Protein AF-A0A7K9BK02-F1 (afdb_monomer_lite)

Sequence (204 aa):
TGMGQGVPVVGLVVEGGPNVILTVWEYVRASPAVPVVVCEGTGRAADILAFTHKHTGDTGELRPQVKEEVLVMIQNTFNLGQKQSSHLCHILMECMERRESITIFDAESEEQQDIDLAILTALLKGTNMSASDQLDLALAWNRLDIAKKHILVYGQHWKVGALEQAMLDALVMDRVDFVKLLIEHGVNMHRFLTISRLEELYNT

Radius of gyration: 21.17 Å; chains: 1; bounding box: 46×28×61 Å

Secondary structure (DSSP, 8-state):
----SPPP--EEEES--HHHHHHHHHHHHSSS---EEEEETS-HHHHHHHHHHHHHGGGT---HHHHHHHHHHHHHHHT--HHHHHHHHHHHHHHHTTGGGEEEEETT-TT---HHHHHHHHHHHHTT--HHHHHHHHHHHT-HHHIIIIIS-TT----TTHHHHHHHHHHHTT-HHHHHHHHHTT--HHHH--HHHHHHHH--

pLDDT: mean 91.66, std 9.52, range [39.19, 98.5]

InterPro domains:
  IPR041491 TRPM, SLOG domain [PF18139] (3-95)
  IPR050927 Transient receptor potential cation channel M [PTHR13800] (4-204)
  IPR057366 TRPM-like domain [PF25508] (155-203)

Structure (mmCIF, N/CA/C/O backbone):
data_AF-A0A7K9BK02-F1
#
_entry.id   AF-A0A7K9BK02-F1
#
loop_
_atom_site.group_PDB
_atom_site.id
_atom_site.type_symbol
_atom_site.label_atom_id
_atom_site.label_alt_id
_atom_site.label_comp_id
_atom_site.label_asym_id
_atom_site.label_entity_id
_atom_site.label_seq_id
_atom_site.pdbx_PDB_ins_code
_atom_site.Cartn_x
_atom_site.Cartn_y
_atom_site.Cartn_z
_atom_site.occupancy
_atom_site.B_iso_or_equiv
_atom_site.auth_seq_id
_atom_site.auth_comp_id
_atom_site.auth_asym_id
_atom_site.auth_atom_id
_atom_site.pdbx_PDB_model_num
ATOM 1 N N . THR A 1 1 ? 15.278 -11.893 -15.671 1.00 39.19 1 THR A N 1
ATOM 2 C CA . THR A 1 1 ? 14.111 -11.334 -14.961 1.00 39.19 1 THR A CA 1
ATOM 3 C C . THR A 1 1 ? 14.443 -11.177 -13.487 1.00 39.19 1 THR A C 1
ATOM 5 O O . THR A 1 1 ? 14.586 -12.158 -12.768 1.00 39.19 1 THR A O 1
ATOM 8 N N . GLY A 1 2 ? 14.669 -9.939 -13.048 1.00 42.44 2 GLY A N 1
ATOM 9 C CA . GLY A 1 2 ? 15.103 -9.591 -11.689 1.00 42.44 2 GLY A CA 1
ATOM 10 C C . GLY A 1 2 ? 13.979 -9.490 -10.656 1.00 42.44 2 GLY A C 1
ATOM 11 O O . GLY A 1 2 ? 14.124 -8.744 -9.698 1.00 42.44 2 GLY A O 1
ATOM 12 N N . MET A 1 3 ? 12.869 -10.219 -10.804 1.00 50.19 3 MET A N 1
ATOM 13 C CA . MET A 1 3 ? 11.800 -10.217 -9.796 1.00 50.19 3 MET A CA 1
ATOM 14 C C . MET A 1 3 ? 12.171 -11.156 -8.639 1.00 50.19 3 MET A C 1
ATOM 16 O O . MET A 1 3 ? 11.583 -12.215 -8.452 1.00 50.19 3 MET A O 1
ATOM 20 N N . GLY A 1 4 ? 13.209 -10.792 -7.883 1.00 48.44 4 GLY A N 1
ATOM 21 C CA . GLY A 1 4 ? 13.644 -11.498 -6.673 1.00 48.44 4 GLY A CA 1
ATOM 22 C C . GLY A 1 4 ? 12.751 -11.246 -5.452 1.00 48.44 4 GLY A C 1
ATOM 23 O O . GLY A 1 4 ? 13.099 -11.660 -4.349 1.00 48.44 4 GLY A O 1
ATOM 24 N N . GLN A 1 5 ? 11.624 -10.555 -5.626 1.00 58.47 5 GLN A N 1
ATOM 25 C CA . GLN A 1 5 ? 10.663 -10.288 -4.567 1.00 58.47 5 GLN A CA 1
ATOM 26 C C . GLN A 1 5 ? 9.489 -11.259 -4.706 1.00 58.47 5 GLN A C 1
ATOM 28 O O . GLN A 1 5 ? 8.917 -11.408 -5.784 1.00 58.47 5 GLN A O 1
ATOM 33 N N . GLY A 1 6 ? 9.166 -11.970 -3.622 1.00 70.50 6 GLY A N 1
ATOM 34 C CA . GLY A 1 6 ? 7.982 -12.827 -3.569 1.00 70.50 6 GLY A CA 1
ATOM 35 C C . GLY A 1 6 ? 6.701 -12.038 -3.858 1.00 70.50 6 GLY A C 1
ATOM 36 O O . GLY A 1 6 ? 6.701 -10.810 -3.869 1.00 70.50 6 GLY A O 1
ATOM 37 N N . VAL A 1 7 ? 5.595 -12.746 -4.091 1.00 82.50 7 VAL A N 1
ATOM 38 C CA . VAL A 1 7 ? 4.304 -12.108 -4.389 1.00 82.50 7 VAL A CA 1
ATOM 39 C C . VAL A 1 7 ? 3.915 -11.168 -3.234 1.00 82.50 7 VAL A C 1
ATOM 41 O O . VAL A 1 7 ? 3.795 -11.647 -2.103 1.00 82.50 7 VAL A O 1
ATOM 44 N N . PRO A 1 8 ? 3.731 -9.855 -3.480 1.00 85.62 8 PRO A N 1
ATOM 45 C CA . PRO A 1 8 ? 3.373 -8.912 -2.429 1.00 85.62 8 PRO A CA 1
ATOM 46 C C . PRO A 1 8 ? 1.961 -9.198 -1.904 1.00 85.62 8 PRO A C 1
ATOM 48 O O . PRO A 1 8 ? 1.053 -9.519 -2.672 1.00 85.62 8 PRO A O 1
ATOM 51 N N . VAL A 1 9 ? 1.776 -9.065 -0.589 1.00 91.06 9 VAL A N 1
ATOM 52 C CA . VAL A 1 9 ? 0.502 -9.310 0.103 1.00 91.06 9 VAL A CA 1
ATOM 53 C C . VAL A 1 9 ? 0.060 -8.037 0.813 1.00 91.06 9 VAL A C 1
ATOM 55 O O . VAL A 1 9 ? 0.878 -7.320 1.383 1.00 91.06 9 VAL A O 1
ATOM 58 N N . VAL A 1 10 ? -1.243 -7.774 0.789 1.00 94.94 10 VAL A N 1
ATOM 59 C CA . VAL A 1 10 ? -1.888 -6.621 1.421 1.00 94.94 10 VAL A CA 1
ATOM 60 C C . VAL A 1 10 ? -3.170 -7.080 2.108 1.00 94.94 10 VAL A C 1
ATOM 62 O O . VAL A 1 10 ? -3.941 -7.859 1.544 1.00 94.94 10 VAL A O 1
ATOM 65 N N . GLY A 1 11 ? -3.385 -6.631 3.343 1.00 97.06 11 GLY A N 1
ATOM 66 C CA . GLY A 1 11 ? -4.636 -6.838 4.066 1.00 97.06 11 GLY A CA 1
ATOM 67 C C . GLY A 1 11 ? -5.668 -5.787 3.668 1.00 97.06 11 GLY A C 1
ATOM 68 O O . GLY A 1 11 ? -5.336 -4.611 3.577 1.00 97.06 11 GLY A O 1
ATOM 69 N N . LEU A 1 12 ? -6.921 -6.191 3.465 1.00 97.44 12 LEU A N 1
ATOM 70 C CA . LEU A 1 12 ? -8.041 -5.273 3.255 1.00 97.44 12 LEU A CA 1
ATOM 71 C C . LEU A 1 12 ? -9.050 -5.456 4.388 1.00 97.44 12 LEU A C 1
ATOM 73 O O . LEU A 1 12 ? -9.532 -6.566 4.617 1.00 97.44 12 LEU A O 1
ATOM 77 N N . VAL A 1 13 ? -9.358 -4.374 5.094 1.00 98.19 13 VAL A N 1
ATOM 78 C CA . VAL A 1 13 ? -10.311 -4.362 6.204 1.00 98.19 13 VAL A CA 1
ATOM 79 C C . VAL A 1 13 ? -11.584 -3.652 5.768 1.00 98.19 13 VAL A C 1
ATOM 81 O O . VAL A 1 13 ? -11.567 -2.461 5.469 1.00 98.19 13 VAL A O 1
ATOM 84 N N . VAL A 1 14 ? -12.684 -4.403 5.777 1.00 96.50 14 VAL A N 1
ATOM 85 C CA . VAL A 1 14 ? -14.048 -3.927 5.532 1.00 96.50 14 VAL A CA 1
ATOM 86 C C . VAL A 1 14 ? -14.878 -4.315 6.754 1.00 96.50 14 VAL A C 1
ATOM 88 O O . VAL A 1 14 ? -15.007 -5.501 7.059 1.00 96.50 14 VAL A O 1
ATOM 91 N N . GLU A 1 15 ? -15.397 -3.324 7.473 1.00 95.94 15 GLU A N 1
ATOM 92 C CA . GLU A 1 15 ? -16.079 -3.473 8.763 1.00 95.94 15 GLU A CA 1
ATOM 93 C C . GLU A 1 15 ? -15.220 -4.256 9.790 1.00 95.94 15 GLU A C 1
ATOM 95 O O . GLU A 1 15 ? -14.037 -3.968 9.986 1.00 95.94 15 GLU A O 1
ATOM 100 N N . GLY A 1 16 ? -15.800 -5.248 10.476 1.00 97.00 16 GLY A N 1
ATOM 101 C CA . GLY A 1 16 ? -15.092 -6.180 11.347 1.00 97.00 16 GLY A CA 1
ATOM 102 C C . GLY A 1 16 ? -15.488 -6.136 12.823 1.00 97.00 16 GLY A C 1
ATOM 103 O O . GLY A 1 16 ? -15.995 -5.149 13.357 1.00 97.00 16 GLY A O 1
ATOM 104 N N . GLY A 1 17 ? -15.236 -7.257 13.501 1.00 98.06 17 GLY A N 1
ATOM 105 C CA . GLY A 1 17 ? -15.315 -7.377 14.958 1.00 98.06 17 GLY A CA 1
ATOM 106 C C . GLY A 1 17 ? -13.992 -7.024 15.657 1.00 98.06 17 GLY A C 1
ATOM 107 O O . GLY A 1 17 ? -13.010 -6.700 14.992 1.00 98.06 17 GLY A O 1
ATOM 108 N N . PRO A 1 18 ? -13.911 -7.166 16.993 1.00 97.19 18 PRO A N 1
ATOM 109 C CA . PRO A 1 18 ? -12.710 -6.811 17.756 1.00 97.19 18 PRO A CA 1
ATOM 110 C C . PRO A 1 18 ? -11.467 -7.613 17.335 1.00 97.19 18 PRO A C 1
ATOM 112 O O . PRO A 1 18 ? -10.359 -7.086 17.358 1.00 97.19 18 PRO A O 1
ATOM 115 N N . ASN A 1 19 ? -11.644 -8.856 16.869 1.00 97.81 19 ASN A N 1
ATOM 116 C CA . ASN A 1 19 ? -10.542 -9.693 16.385 1.00 97.81 19 ASN A CA 1
ATOM 117 C C . ASN A 1 19 ? -9.858 -9.132 15.132 1.00 97.81 19 ASN A C 1
ATOM 119 O O . ASN A 1 19 ? -8.695 -9.437 14.906 1.00 97.81 19 ASN A O 1
ATOM 123 N N . VAL A 1 20 ? -10.535 -8.300 14.336 1.00 98.44 20 VAL A N 1
ATOM 124 C CA . VAL A 1 20 ? -9.911 -7.680 13.158 1.00 98.44 20 VAL A CA 1
ATOM 125 C C . VAL A 1 20 ? -8.797 -6.725 13.579 1.00 98.44 20 VAL A C 1
ATOM 127 O O . VAL A 1 20 ? -7.749 -6.712 12.948 1.00 98.44 20 VAL A O 1
ATOM 130 N N . ILE A 1 21 ? -8.963 -5.999 14.690 1.00 98.50 21 ILE A N 1
ATOM 131 C CA . ILE A 1 21 ? -7.903 -5.142 15.245 1.00 98.50 21 ILE A CA 1
ATOM 132 C C . ILE A 1 21 ? -6.687 -5.991 15.652 1.00 98.50 21 ILE A C 1
ATOM 134 O O . ILE A 1 21 ? -5.557 -5.578 15.410 1.00 98.50 21 ILE A O 1
ATOM 138 N N . LEU A 1 22 ? -6.908 -7.197 16.196 1.00 98.00 22 LEU A N 1
ATOM 139 C CA . LEU A 1 22 ? -5.830 -8.148 16.501 1.00 98.00 22 LEU A CA 1
ATOM 140 C C . LEU A 1 22 ? -5.108 -8.610 15.228 1.00 98.00 22 LEU A C 1
ATOM 142 O O . LEU A 1 22 ? -3.885 -8.603 15.183 1.00 98.00 22 LEU A O 1
ATOM 146 N N . THR A 1 23 ? -5.846 -8.965 14.175 1.00 98.38 23 THR A N 1
ATOM 147 C CA . THR A 1 23 ? -5.246 -9.372 12.895 1.00 98.38 23 THR A CA 1
ATOM 148 C C . THR A 1 23 ? -4.443 -8.239 12.257 1.00 98.38 23 THR A C 1
ATOM 150 O O . THR A 1 23 ? -3.337 -8.467 11.773 1.00 98.38 23 THR A O 1
ATOM 153 N N . VAL A 1 24 ? -4.953 -7.003 12.290 1.00 98.38 24 VAL A N 1
ATOM 154 C CA . VAL A 1 24 ? -4.208 -5.829 11.807 1.00 98.38 24 VAL A CA 1
ATOM 155 C C . VAL A 1 24 ? -2.920 -5.648 12.604 1.00 98.38 24 VAL A C 1
ATOM 157 O O . VAL A 1 24 ? -1.867 -5.442 12.009 1.00 98.38 24 VAL A O 1
ATOM 160 N N . TRP A 1 25 ? -2.985 -5.781 13.928 1.00 97.94 25 TRP A N 1
ATOM 161 C CA . TRP A 1 25 ? -1.813 -5.725 14.796 1.00 97.94 25 TRP A CA 1
ATOM 162 C C . TRP A 1 25 ? -0.760 -6.787 14.444 1.00 97.94 25 TRP A C 1
ATOM 164 O O . TRP A 1 25 ? 0.425 -6.465 14.356 1.00 97.94 25 TRP A O 1
ATOM 174 N N . GLU A 1 26 ? -1.174 -8.030 14.181 1.00 97.88 26 GLU A N 1
ATOM 175 C CA . GLU A 1 26 ? -0.275 -9.105 13.733 1.00 97.88 26 GLU A CA 1
ATOM 176 C C . GLU A 1 26 ? 0.385 -8.766 12.387 1.00 97.88 26 GLU A C 1
ATOM 178 O O . GLU A 1 26 ? 1.591 -8.957 12.221 1.00 97.88 26 GLU A O 1
ATOM 183 N N . TYR A 1 27 ? -0.383 -8.222 11.440 1.00 97.12 27 TYR A N 1
ATOM 184 C CA . TYR A 1 27 ? 0.090 -7.877 10.097 1.00 97.12 27 TYR A CA 1
ATOM 185 C C . TYR A 1 27 ? 1.127 -6.756 10.111 1.00 97.12 27 TYR A C 1
ATOM 187 O O . TYR A 1 27 ? 2.212 -6.916 9.545 1.00 97.12 27 TYR A O 1
ATOM 195 N N . VAL A 1 28 ? 0.845 -5.648 10.799 1.00 95.12 28 VAL A N 1
ATOM 196 C CA . VAL A 1 28 ? 1.756 -4.490 10.819 1.00 95.12 28 VAL A CA 1
ATOM 197 C C . VAL A 1 28 ? 3.029 -4.751 11.630 1.00 95.12 28 VAL A C 1
ATOM 199 O O . VAL A 1 28 ? 4.028 -4.053 11.462 1.00 95.12 28 VAL A O 1
ATOM 202 N N . ARG A 1 29 ? 3.024 -5.769 12.501 1.00 93.81 29 ARG A N 1
ATOM 203 C CA . ARG A 1 29 ? 4.187 -6.191 13.297 1.00 93.81 29 ARG A CA 1
ATOM 204 C C . ARG A 1 29 ? 4.974 -7.355 12.699 1.00 93.81 29 ARG A C 1
ATOM 206 O O . ARG A 1 29 ? 6.011 -7.720 13.261 1.00 93.81 29 ARG A O 1
ATOM 213 N N . ALA A 1 30 ? 4.503 -7.945 11.603 1.00 93.12 30 ALA A N 1
ATOM 214 C CA . ALA A 1 30 ? 5.223 -9.004 10.911 1.00 93.12 30 ALA A CA 1
ATOM 215 C C . ALA A 1 30 ? 6.598 -8.518 10.408 1.00 93.12 30 ALA A C 1
ATOM 217 O O . ALA A 1 30 ? 6.877 -7.320 10.321 1.00 93.12 30 ALA A O 1
ATOM 218 N N . SER A 1 31 ? 7.485 -9.462 10.084 1.00 89.81 31 SER A N 1
ATOM 219 C CA . SER A 1 31 ? 8.799 -9.165 9.509 1.00 89.81 31 SER A CA 1
ATOM 220 C C . SER A 1 31 ? 8.996 -9.977 8.221 1.00 89.81 31 SER A C 1
ATOM 222 O O . SER A 1 31 ? 9.244 -11.182 8.314 1.00 89.81 31 SER A O 1
ATOM 224 N N . PRO A 1 32 ? 8.870 -9.357 7.027 1.00 87.56 32 PRO A N 1
ATOM 225 C CA . PRO A 1 32 ? 8.477 -7.959 6.787 1.00 87.56 32 PRO A CA 1
ATOM 226 C C . PRO A 1 32 ? 7.006 -7.681 7.150 1.00 87.56 32 PRO A C 1
ATOM 228 O O . PRO A 1 32 ? 6.201 -8.610 7.221 1.00 87.56 32 PRO A O 1
ATOM 231 N N . ALA A 1 33 ? 6.666 -6.410 7.387 1.00 91.19 33 ALA A N 1
ATOM 232 C CA . ALA A 1 33 ? 5.297 -6.003 7.701 1.00 91.19 33 ALA A CA 1
ATOM 233 C C . ALA A 1 33 ? 4.365 -6.255 6.508 1.00 91.19 33 ALA A C 1
ATOM 235 O O . ALA A 1 33 ? 4.761 -6.088 5.351 1.00 91.19 33 ALA A O 1
ATOM 236 N N . VAL A 1 34 ? 3.121 -6.635 6.797 1.00 95.19 34 VAL A N 1
ATOM 237 C CA . VAL A 1 34 ? 2.061 -6.743 5.792 1.00 95.19 34 VAL A CA 1
ATOM 238 C C . VAL A 1 34 ? 1.260 -5.439 5.816 1.00 95.19 34 VAL A C 1
ATOM 240 O O . VAL A 1 34 ? 0.613 -5.157 6.829 1.00 95.19 34 VAL A O 1
ATOM 243 N N . PRO A 1 35 ? 1.286 -4.628 4.742 1.00 96.12 35 PRO A N 1
ATOM 244 C CA . PRO A 1 35 ? 0.501 -3.402 4.683 1.00 96.12 35 PRO A CA 1
ATOM 245 C C . PRO A 1 35 ? -0.998 -3.703 4.730 1.00 96.12 35 PRO A C 1
ATOM 247 O O . PRO A 1 35 ? -1.463 -4.721 4.212 1.00 96.12 35 PRO A O 1
ATOM 250 N N . VAL A 1 36 ? -1.763 -2.794 5.326 1.00 97.75 36 VAL A N 1
ATOM 251 C CA . VAL A 1 36 ? -3.210 -2.914 5.508 1.00 97.75 36 VAL A CA 1
ATOM 252 C C . VAL A 1 36 ? -3.911 -1.685 4.944 1.00 97.75 36 VAL A C 1
ATOM 254 O O . VAL A 1 36 ? -3.584 -0.558 5.304 1.00 97.75 36 VAL A O 1
ATOM 257 N N . VAL A 1 37 ? -4.915 -1.902 4.100 1.00 97.69 37 VAL A N 1
ATOM 258 C CA . VAL A 1 37 ? -5.885 -0.883 3.693 1.00 97.69 37 VAL A CA 1
ATOM 259 C C . VAL A 1 37 ? -7.138 -1.031 4.545 1.00 97.69 37 VAL A C 1
ATOM 261 O O . VAL A 1 37 ? -7.716 -2.114 4.622 1.00 97.69 37 VAL A O 1
ATOM 264 N N . VAL A 1 38 ? -7.565 0.053 5.184 1.00 97.62 38 VAL A N 1
ATOM 265 C CA . VAL A 1 38 ? -8.784 0.110 5.996 1.00 97.62 38 VAL A CA 1
ATOM 266 C C . VAL A 1 38 ? -9.823 0.947 5.266 1.00 97.62 38 VAL A C 1
ATOM 268 O O . VAL A 1 38 ? -9.580 2.124 5.008 1.00 97.62 38 VAL A O 1
ATOM 271 N N . CYS A 1 39 ? -10.968 0.347 4.944 1.00 96.00 39 CYS A N 1
ATOM 272 C CA . CYS A 1 39 ? -12.089 1.033 4.310 1.00 96.00 39 CYS A CA 1
ATOM 273 C C . CYS A 1 39 ? -12.932 1.750 5.370 1.00 96.00 39 CYS A C 1
ATOM 275 O O . CYS A 1 39 ? -13.752 1.135 6.050 1.00 96.00 39 CYS A O 1
ATOM 277 N N . GLU A 1 40 ? -12.725 3.047 5.520 1.00 95.50 40 GLU A N 1
ATOM 278 C CA . GLU A 1 40 ? -13.542 3.903 6.375 1.00 95.50 40 GLU A CA 1
ATOM 279 C C . GLU A 1 40 ? -14.963 4.057 5.816 1.00 95.50 40 GLU A C 1
ATOM 281 O O . GLU A 1 40 ? -15.180 3.964 4.607 1.00 95.50 40 GLU A O 1
ATOM 286 N N . GLY A 1 41 ? -15.930 4.256 6.711 1.00 93.62 41 GLY A N 1
ATOM 287 C CA . GLY A 1 41 ? -17.358 4.329 6.399 1.00 93.62 41 GLY A CA 1
ATOM 288 C C . GLY A 1 41 ? -18.021 2.953 6.363 1.00 93.62 41 GLY A C 1
ATOM 289 O O . GLY A 1 41 ? -19.241 2.839 6.282 1.00 93.62 41 GLY A O 1
ATOM 290 N N . THR A 1 42 ? -17.234 1.878 6.465 1.00 94.56 42 THR A N 1
ATOM 291 C CA . THR A 1 42 ? -17.759 0.507 6.439 1.00 94.56 42 THR A CA 1
ATOM 292 C C . THR A 1 42 ? -18.201 0.010 7.812 1.00 94.56 42 THR A C 1
ATOM 294 O O . THR A 1 42 ? -18.869 -1.020 7.889 1.00 94.56 42 THR A O 1
ATOM 297 N N . GLY A 1 43 ? -17.889 0.733 8.894 1.00 94.69 43 GLY A N 1
ATOM 298 C CA . GLY A 1 43 ? -18.378 0.430 10.234 1.00 94.69 43 GLY A CA 1
ATOM 299 C C . GLY A 1 43 ? -17.348 -0.197 11.174 1.00 94.69 43 GLY A C 1
ATOM 300 O O . GLY A 1 43 ? -16.310 -0.741 10.797 1.00 94.69 43 GLY A O 1
ATOM 301 N N . ARG A 1 44 ? -17.708 -0.190 12.458 1.00 97.44 44 ARG A N 1
ATOM 302 C CA . ARG A 1 44 ? -17.106 -0.984 13.540 1.00 97.44 44 ARG A CA 1
ATOM 303 C C . ARG A 1 44 ? -15.572 -0.935 13.596 1.00 97.44 44 ARG A C 1
ATOM 305 O O . ARG A 1 44 ? -15.019 0.117 13.891 1.00 97.44 44 ARG A O 1
ATOM 312 N N . ALA A 1 45 ? -14.879 -2.068 13.409 1.00 98.38 45 ALA A N 1
ATOM 313 C CA . ALA A 1 45 ? -13.424 -2.136 13.542 1.00 98.38 45 ALA A CA 1
ATOM 314 C C . ALA A 1 45 ? -12.707 -1.238 12.528 1.00 98.38 45 ALA A C 1
ATOM 316 O O . ALA A 1 45 ? -11.748 -0.568 12.909 1.00 98.38 45 ALA A O 1
ATOM 317 N N . ALA A 1 46 ? -13.188 -1.195 11.283 1.00 98.12 46 ALA A N 1
ATOM 318 C CA . ALA A 1 46 ? -12.630 -0.344 10.242 1.00 98.12 46 ALA A CA 1
ATOM 319 C C . ALA A 1 46 ? -12.695 1.140 10.631 1.00 98.12 46 ALA A C 1
ATOM 321 O O . ALA A 1 46 ? -11.674 1.825 10.601 1.00 98.12 46 ALA A O 1
ATOM 322 N N . ASP A 1 47 ? -13.849 1.614 11.104 1.00 97.75 47 ASP A N 1
ATOM 323 C CA . ASP A 1 47 ? -14.014 3.019 11.495 1.00 97.75 47 ASP A CA 1
ATOM 324 C C . ASP A 1 47 ? -13.234 3.370 12.764 1.00 97.75 47 ASP A C 1
ATOM 326 O O . ASP A 1 47 ? -12.649 4.447 12.845 1.00 97.75 47 ASP A O 1
ATOM 330 N N . ILE A 1 48 ? -13.145 2.455 13.737 1.00 98.38 48 ILE A N 1
ATOM 331 C CA . ILE A 1 48 ? -12.297 2.646 14.925 1.00 98.38 48 ILE A CA 1
ATOM 332 C C . ILE A 1 48 ? -10.820 2.779 14.517 1.00 98.38 48 ILE A C 1
ATOM 334 O O . ILE A 1 48 ? -10.119 3.664 15.016 1.00 98.38 48 ILE A O 1
ATOM 338 N N . LEU A 1 49 ? -10.338 1.922 13.608 1.00 98.12 49 LEU A N 1
ATOM 339 C CA . LEU A 1 49 ? -8.975 1.978 13.070 1.00 98.12 49 LEU A CA 1
ATOM 340 C C . LEU A 1 49 ? -8.730 3.285 12.309 1.00 98.12 49 LEU A C 1
ATOM 342 O O . LEU A 1 49 ? -7.732 3.958 12.571 1.00 98.12 49 LEU A O 1
ATOM 346 N N . ALA A 1 50 ? -9.647 3.667 11.419 1.00 97.06 50 ALA A N 1
ATOM 347 C CA . ALA A 1 50 ? -9.564 4.889 10.626 1.00 97.06 50 ALA A CA 1
ATOM 348 C C . ALA A 1 50 ? -9.579 6.146 11.501 1.00 97.06 50 ALA A C 1
ATOM 350 O O . ALA A 1 50 ? -8.686 6.991 11.387 1.00 97.06 50 ALA A O 1
ATOM 351 N N . PHE A 1 51 ? -10.528 6.235 12.436 1.00 97.38 51 PHE A N 1
ATOM 352 C CA . PHE A 1 51 ? -10.624 7.330 13.395 1.00 97.38 51 PHE A CA 1
ATOM 353 C C . PHE A 1 51 ? -9.329 7.464 14.199 1.00 97.38 51 PHE A C 1
ATOM 355 O O . PHE A 1 51 ? -8.744 8.545 14.256 1.00 97.38 51 PHE A O 1
ATOM 362 N N . THR A 1 52 ? -8.832 6.364 14.766 1.00 97.56 52 THR A N 1
ATOM 363 C CA . THR A 1 52 ? -7.600 6.365 15.569 1.00 97.56 52 THR A CA 1
ATOM 364 C C . THR A 1 52 ? -6.398 6.790 14.729 1.00 97.56 52 THR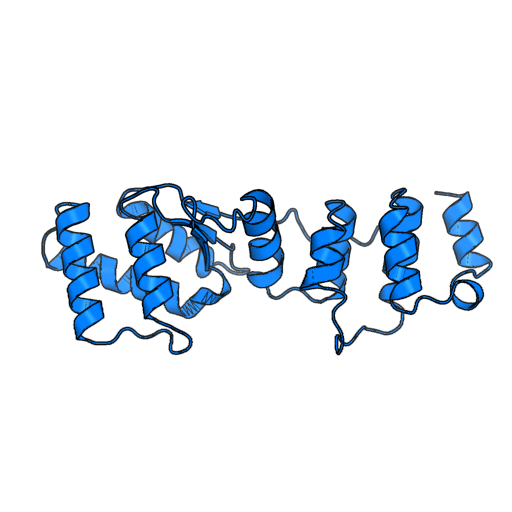 A C 1
ATOM 366 O O . THR A 1 52 ? -5.658 7.684 15.137 1.00 97.56 52 THR A O 1
ATOM 369 N N . HIS A 1 53 ? -6.252 6.240 13.521 1.00 96.50 53 HIS A N 1
ATOM 370 C CA . HIS A 1 53 ? -5.169 6.576 12.598 1.00 96.50 53 HIS A CA 1
ATOM 371 C C . HIS A 1 53 ? -5.151 8.059 12.198 1.00 96.50 53 HIS A C 1
ATOM 373 O O . HIS A 1 53 ? -4.079 8.662 12.079 1.00 96.50 53 HIS A O 1
ATOM 379 N N . LYS A 1 54 ? -6.326 8.665 11.990 1.00 94.38 54 LYS A N 1
ATOM 380 C CA . LYS A 1 54 ? -6.453 10.098 11.683 1.00 94.38 54 LYS A CA 1
ATOM 381 C C . LYS A 1 54 ? -6.080 10.985 12.876 1.00 94.38 54 LYS A C 1
ATOM 383 O O . LYS A 1 54 ? -5.559 12.078 12.672 1.00 94.38 54 LYS A O 1
ATOM 388 N N . HIS A 1 55 ? -6.303 10.518 14.105 1.00 94.88 55 HIS A N 1
ATOM 389 C CA . 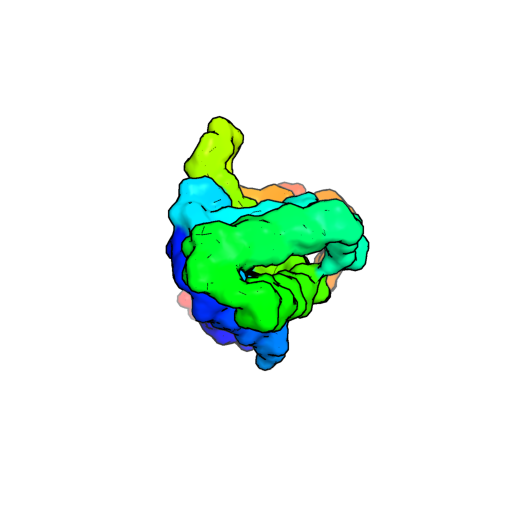HIS A 1 55 ? -6.098 11.314 15.318 1.00 94.88 55 HIS A CA 1
ATOM 390 C C . HIS A 1 55 ? -4.738 11.130 16.003 1.00 94.88 55 HIS A C 1
ATOM 392 O O . HIS A 1 55 ? -4.384 11.970 16.832 1.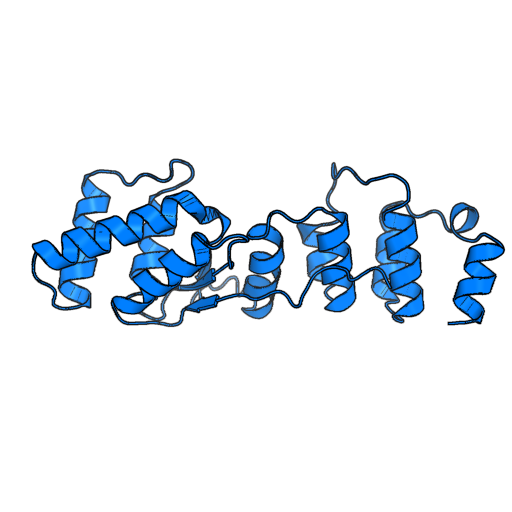00 94.88 55 HIS A O 1
ATOM 398 N N . THR A 1 56 ? -3.970 10.081 15.691 1.00 91.62 56 THR A N 1
ATOM 399 C CA . THR A 1 56 ? -2.602 9.913 16.220 1.00 91.62 56 THR A CA 1
ATOM 400 C C . THR A 1 56 ? -1.578 10.821 15.549 1.00 91.62 56 THR A C 1
ATOM 402 O O . THR A 1 56 ? -0.545 11.124 16.151 1.00 91.62 56 THR A O 1
ATOM 405 N N . GLY A 1 57 ? -1.855 11.273 14.320 1.00 78.62 57 GLY A N 1
ATOM 406 C CA . GLY A 1 57 ? -0.928 12.093 13.542 1.00 78.62 57 GLY A CA 1
ATOM 407 C C . GLY A 1 57 ? 0.482 11.489 13.475 1.00 78.62 57 GLY A C 1
ATOM 408 O O . GLY A 1 57 ? 0.689 10.297 13.707 1.00 78.62 57 GLY A O 1
ATOM 409 N N . ASP A 1 58 ? 1.478 12.315 13.165 1.00 75.44 58 ASP A N 1
ATOM 410 C CA . ASP A 1 58 ? 2.870 11.855 13.010 1.00 75.44 58 ASP A CA 1
ATOM 411 C C . ASP A 1 58 ? 3.541 11.501 14.343 1.00 75.44 58 ASP A C 1
ATOM 413 O O . ASP A 1 58 ? 4.599 10.879 14.370 1.00 75.44 58 ASP A O 1
ATOM 417 N N . THR A 1 59 ? 2.913 11.871 15.459 1.00 77.06 59 THR A N 1
ATOM 418 C CA . THR A 1 59 ? 3.393 11.572 16.808 1.00 77.06 59 THR A CA 1
ATOM 419 C C . THR A 1 59 ? 3.132 10.132 17.238 1.00 77.06 59 THR A C 1
ATOM 421 O O . THR A 1 59 ? 3.726 9.691 18.214 1.00 77.06 59 THR A O 1
ATOM 424 N N . GLY A 1 60 ? 2.224 9.409 16.569 1.00 76.19 60 GLY A N 1
ATOM 425 C CA . GLY A 1 60 ? 1.823 8.050 16.962 1.00 76.19 60 GLY A CA 1
ATOM 426 C C . GLY A 1 60 ? 1.005 7.978 18.261 1.00 76.19 60 GLY A C 1
ATOM 427 O O . GLY A 1 60 ? 0.482 6.922 18.606 1.00 76.19 60 GLY A O 1
ATOM 428 N N . GLU A 1 61 ? 0.831 9.099 18.962 1.00 85.62 61 GLU A N 1
ATOM 429 C CA . GLU A 1 61 ? 0.128 9.182 20.238 1.00 85.62 61 GLU A CA 1
ATOM 430 C C . GLU A 1 61 ? -1.212 9.914 20.120 1.00 85.62 61 GLU A C 1
ATOM 432 O O . GLU A 1 61 ? -1.354 10.906 19.408 1.00 85.62 61 GLU A O 1
ATOM 437 N N . LEU A 1 62 ? -2.207 9.445 20.878 1.00 90.88 62 LEU A N 1
ATOM 438 C CA . LEU A 1 62 ? -3.483 10.138 21.030 1.00 90.88 62 LEU A CA 1
ATOM 439 C C . LEU A 1 62 ? -3.433 11.130 22.190 1.00 90.88 62 LEU A C 1
ATOM 441 O O . LEU A 1 62 ? -2.928 10.832 23.275 1.00 90.88 62 LEU A O 1
ATOM 445 N N . ARG A 1 63 ? -4.098 12.275 22.011 1.00 92.19 63 ARG A N 1
ATOM 446 C CA . ARG A 1 63 ? -4.431 13.166 23.131 1.00 92.19 63 ARG A CA 1
ATOM 447 C C . ARG A 1 63 ? -5.301 12.413 24.151 1.00 92.19 63 ARG A C 1
ATOM 449 O O . ARG A 1 63 ? -6.169 11.645 23.731 1.00 92.19 63 ARG A O 1
ATOM 456 N N . PRO A 1 64 ? -5.172 12.680 25.466 1.00 92.38 64 PRO A N 1
ATOM 457 C CA . PRO A 1 64 ? -5.925 11.959 26.497 1.00 92.38 64 PRO A CA 1
ATOM 458 C C . PRO A 1 64 ? -7.445 11.944 26.280 1.00 92.38 64 PRO A C 1
ATOM 460 O O . PRO A 1 64 ? -8.079 10.916 26.482 1.00 92.38 64 PRO A O 1
ATOM 463 N N . GLN A 1 65 ? -8.013 13.061 25.813 1.00 93.88 65 GLN A N 1
ATOM 464 C CA . GLN A 1 65 ? -9.444 13.184 25.504 1.00 93.88 65 GLN A CA 1
ATOM 465 C C . GLN A 1 65 ? -9.864 12.239 24.372 1.00 93.88 65 GLN A C 1
ATOM 467 O O . GLN A 1 65 ? -10.814 11.481 24.521 1.00 93.88 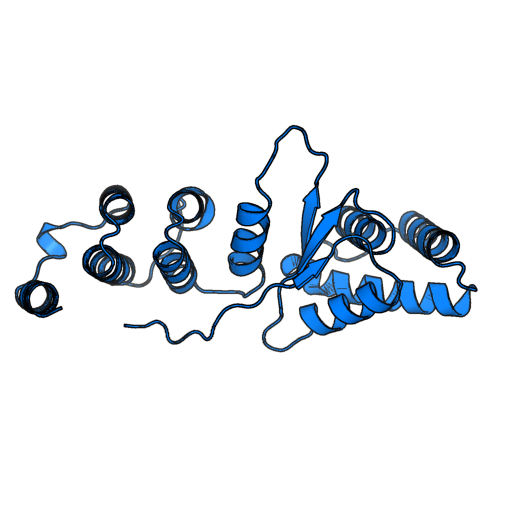65 GLN A O 1
ATOM 472 N N . VAL A 1 66 ? -9.092 12.213 23.283 1.00 95.69 66 VAL A N 1
ATOM 473 C CA . VAL A 1 66 ? -9.371 11.350 22.128 1.00 95.69 66 VAL A CA 1
ATOM 474 C C . VAL A 1 66 ? -9.180 9.877 22.487 1.00 95.69 66 VAL A C 1
ATOM 476 O O . VAL A 1 66 ? -9.918 9.020 22.019 1.00 95.69 66 VAL A O 1
ATOM 479 N N . LYS A 1 67 ? -8.216 9.559 23.358 1.00 95.19 67 LYS A N 1
ATOM 480 C CA . LYS A 1 67 ? -8.029 8.190 23.850 1.00 95.19 67 LYS A CA 1
ATOM 481 C C . LYS A 1 67 ? -9.255 7.686 24.617 1.00 95.19 67 LYS A C 1
ATOM 483 O O . LYS A 1 67 ? -9.635 6.530 24.447 1.00 95.19 67 LYS A O 1
ATOM 488 N N . GLU A 1 68 ? -9.875 8.540 25.430 1.00 95.88 68 GLU A N 1
ATOM 489 C CA . GLU A 1 68 ? -11.119 8.197 26.127 1.00 95.88 68 GLU A CA 1
ATOM 490 C C . GLU A 1 68 ? -12.283 8.028 25.140 1.00 95.88 68 GLU A C 1
ATOM 492 O O . GLU A 1 68 ? -13.033 7.060 25.238 1.00 95.88 68 GLU A O 1
ATOM 497 N N . GLU A 1 69 ? -12.385 8.897 24.130 1.00 97.31 69 GLU A N 1
ATOM 498 C CA . GLU A 1 69 ? -13.376 8.761 23.052 1.00 97.31 69 GLU A CA 1
ATOM 499 C C . GLU A 1 69 ? -13.230 7.432 22.298 1.00 97.31 69 GLU A C 1
ATOM 501 O O . GLU A 1 69 ? -14.221 6.731 22.094 1.00 97.31 69 GLU A O 1
ATOM 506 N N . VAL A 1 70 ? -12.002 7.031 21.945 1.00 97.50 70 VAL A N 1
ATOM 507 C CA . VAL A 1 70 ? -11.717 5.731 21.312 1.00 97.50 70 VAL A CA 1
ATOM 508 C C . VAL A 1 70 ? -12.118 4.573 22.225 1.00 97.50 70 VAL A C 1
ATOM 510 O O . VAL A 1 70 ? -12.703 3.592 21.765 1.00 97.50 70 VAL A O 1
ATOM 513 N N . LEU A 1 71 ? -11.850 4.675 23.527 1.00 97.81 71 LEU A N 1
ATOM 514 C CA . LEU A 1 71 ? -12.218 3.643 24.493 1.00 97.81 71 LEU A CA 1
ATOM 515 C C . LEU A 1 71 ? -13.742 3.483 24.604 1.00 97.81 71 LEU A C 1
ATOM 517 O O . LEU A 1 71 ? -14.238 2.352 24.589 1.00 97.81 71 LEU A O 1
ATOM 521 N N . VAL A 1 72 ? -14.481 4.592 24.647 1.00 97.94 72 VAL A N 1
ATOM 522 C CA . VAL A 1 72 ? -15.953 4.601 24.621 1.00 97.94 72 VAL A CA 1
ATOM 523 C C . VAL A 1 72 ? -16.480 4.060 23.288 1.00 97.94 72 VAL A C 1
ATOM 525 O O . VAL A 1 72 ? -17.417 3.259 23.273 1.00 97.94 72 VAL A O 1
ATOM 528 N N . MET A 1 73 ? -15.853 4.422 22.165 1.00 97.62 73 MET A N 1
ATOM 529 C CA . MET A 1 73 ? -16.202 3.904 20.839 1.00 97.62 73 MET A CA 1
ATOM 530 C C . MET A 1 73 ? -16.057 2.378 20.790 1.00 97.62 73 MET A C 1
ATOM 532 O O . MET A 1 73 ? -16.983 1.691 20.362 1.00 97.62 73 MET A O 1
ATOM 536 N N . ILE A 1 74 ? -14.953 1.831 21.308 1.00 98.44 74 ILE A N 1
ATOM 537 C CA . ILE A 1 74 ? -14.718 0.384 21.425 1.00 98.44 74 ILE A CA 1
ATOM 538 C C . ILE A 1 74 ? -15.788 -0.291 22.297 1.00 98.44 74 ILE A C 1
ATOM 540 O O . ILE A 1 74 ? -16.330 -1.328 21.907 1.00 98.44 74 ILE A O 1
ATOM 544 N N . GLN A 1 75 ? -16.103 0.285 23.463 1.00 98.00 75 GLN A N 1
ATOM 545 C CA . GLN A 1 75 ? -17.123 -0.245 24.378 1.00 98.00 75 GLN A CA 1
ATOM 546 C C . GLN A 1 75 ? -18.483 -0.362 23.703 1.00 98.00 75 GLN A C 1
ATOM 548 O O . GLN A 1 75 ? -19.076 -1.440 23.711 1.00 98.00 75 GLN A O 1
ATOM 553 N N . ASN A 1 76 ? -18.943 0.727 23.091 1.00 97.75 76 ASN A N 1
ATOM 554 C CA . ASN A 1 76 ? -20.266 0.800 22.482 1.00 97.75 76 ASN A CA 1
ATOM 555 C C . ASN A 1 76 ? -20.360 -0.069 21.223 1.00 97.75 76 ASN A C 1
ATOM 557 O O . ASN A 1 76 ? -21.345 -0.773 21.026 1.00 97.75 76 ASN A O 1
ATOM 561 N N . THR A 1 77 ? -19.318 -0.067 20.390 1.00 98.12 77 THR A N 1
ATOM 562 C CA . THR A 1 77 ? -19.305 -0.796 19.112 1.00 98.12 77 THR A CA 1
ATOM 563 C C . THR A 1 77 ? -19.295 -2.312 19.302 1.00 98.12 77 THR A C 1
ATOM 565 O O . THR A 1 77 ? -19.913 -3.047 18.528 1.00 98.12 77 THR A O 1
ATOM 568 N N . PHE A 1 78 ? -18.581 -2.805 20.316 1.00 98.06 78 PHE A N 1
ATOM 569 C CA . PHE A 1 78 ? -18.385 -4.241 20.527 1.00 98.06 78 PHE A CA 1
ATOM 570 C C . PHE A 1 78 ? -19.099 -4.794 21.768 1.00 98.06 78 PHE A C 1
ATOM 572 O O . PHE A 1 78 ? -19.009 -5.994 22.018 1.00 98.06 78 PHE A O 1
ATOM 579 N N . ASN A 1 79 ? -19.823 -3.958 22.522 1.00 97.50 79 ASN A N 1
ATOM 580 C CA . ASN A 1 79 ? -20.474 -4.312 23.790 1.00 97.50 79 ASN A CA 1
ATOM 581 C C . ASN A 1 79 ? -19.502 -4.946 24.807 1.00 97.50 79 ASN A C 1
ATOM 583 O O . ASN A 1 79 ? -19.818 -5.940 25.464 1.00 97.50 79 ASN A O 1
ATOM 587 N N . LEU A 1 80 ? -18.293 -4.386 24.915 1.00 96.75 80 LEU A N 1
ATOM 588 C CA . LEU A 1 80 ? -17.222 -4.895 25.777 1.00 96.75 80 LEU A CA 1
ATOM 589 C C . LEU A 1 80 ? -17.194 -4.169 27.127 1.00 96.75 80 LEU A C 1
ATOM 591 O O . LEU A 1 80 ? -17.418 -2.963 27.215 1.00 96.75 80 LEU A O 1
ATOM 595 N N . GLY A 1 81 ? -16.856 -4.898 28.194 1.00 97.50 81 GLY A N 1
ATOM 596 C CA . GLY A 1 81 ? -16.623 -4.302 29.513 1.00 97.50 81 GLY A CA 1
ATOM 597 C C . GLY A 1 81 ? -15.292 -3.542 29.596 1.00 97.50 81 GLY A C 1
ATOM 598 O O . GLY A 1 81 ? -14.368 -3.811 28.829 1.00 97.50 81 GLY A O 1
ATOM 599 N N . GLN A 1 82 ? -15.146 -2.664 30.599 1.00 96.25 82 GLN A N 1
ATOM 600 C CA . GLN A 1 82 ? -13.988 -1.764 30.762 1.00 96.25 82 GLN A CA 1
ATOM 601 C C . GLN A 1 82 ? -12.626 -2.440 30.544 1.00 96.25 82 GLN A C 1
ATOM 603 O O . GLN A 1 82 ? -11.810 -1.941 29.779 1.00 96.25 82 GLN A O 1
ATOM 608 N N . LYS A 1 83 ? -12.380 -3.592 31.185 1.00 97.38 83 LYS A N 1
ATOM 609 C CA . LYS A 1 83 ? -11.090 -4.299 31.085 1.00 97.38 83 LYS A CA 1
ATOM 610 C C . LYS A 1 83 ? -10.776 -4.757 29.658 1.00 97.38 83 LYS A C 1
ATOM 612 O O . LYS A 1 83 ? -9.637 -4.631 29.222 1.00 97.38 83 LYS A O 1
ATOM 617 N N . GLN A 1 84 ? -11.773 -5.285 28.947 1.00 97.62 84 GLN A N 1
ATOM 618 C CA . GLN A 1 84 ? -11.603 -5.769 27.574 1.00 97.62 84 GLN A CA 1
ATOM 619 C C . GLN A 1 84 ? -11.396 -4.598 26.611 1.00 97.62 84 GLN A C 1
ATOM 621 O O . GLN A 1 84 ? -10.501 -4.654 25.774 1.00 97.62 84 GLN A O 1
ATOM 626 N N . SER A 1 85 ? -12.142 -3.507 26.787 1.00 97.94 85 SER A N 1
ATOM 627 C CA . SER A 1 85 ? -11.997 -2.305 25.963 1.00 97.94 85 SER A CA 1
ATOM 628 C C . SER A 1 85 ? -10.659 -1.607 26.172 1.00 97.94 85 SER A C 1
ATOM 630 O O . SER A 1 85 ? -10.025 -1.218 25.198 1.00 97.94 85 SER A O 1
ATOM 632 N N . SER A 1 86 ? -10.176 -1.501 27.416 1.00 97.56 86 SER A N 1
ATOM 633 C CA . SER A 1 86 ? -8.835 -0.972 27.697 1.00 97.56 86 SER A CA 1
ATOM 634 C C . SER A 1 86 ? -7.738 -1.830 27.064 1.00 97.56 86 SER A C 1
ATOM 636 O O . SER A 1 86 ? -6.775 -1.284 26.532 1.00 97.56 86 SER A O 1
ATOM 638 N N . HIS A 1 87 ? -7.888 -3.159 27.085 1.00 98.00 87 HIS A N 1
ATOM 639 C CA . HIS A 1 87 ? -6.939 -4.062 26.436 1.00 98.00 87 HIS A CA 1
ATOM 640 C C . HIS A 1 87 ? -6.949 -3.907 24.910 1.00 98.00 87 HIS A C 1
ATOM 642 O O . HIS A 1 87 ? -5.893 -3.739 24.308 1.00 98.00 87 HIS A O 1
ATOM 648 N N . LEU A 1 88 ? -8.129 -3.879 24.286 1.00 98.25 88 LEU A N 1
ATOM 649 C CA . LEU A 1 88 ? -8.248 -3.697 22.839 1.00 98.25 88 LEU A CA 1
ATOM 650 C C . LEU A 1 88 ? -7.761 -2.312 22.390 1.00 98.25 88 LEU A C 1
ATOM 652 O O . LEU A 1 88 ? -7.094 -2.202 21.368 1.00 98.25 88 LEU A O 1
ATOM 656 N N . CYS A 1 89 ? -8.029 -1.268 23.180 1.00 97.56 89 CYS A N 1
ATOM 657 C CA . CYS A 1 89 ? -7.499 0.074 22.948 1.00 97.56 89 CYS A CA 1
ATOM 658 C C . CYS A 1 89 ? -5.968 0.091 23.013 1.00 97.56 89 CYS A C 1
ATOM 660 O O . CYS A 1 89 ? -5.341 0.780 22.217 1.00 97.56 89 CYS A O 1
ATOM 662 N N . HIS A 1 90 ? -5.352 -0.668 23.922 1.00 96.94 90 HIS A N 1
ATOM 663 C CA . HIS A 1 90 ? -3.896 -0.782 23.971 1.00 96.94 90 HIS A CA 1
ATOM 664 C C . HIS A 1 90 ? -3.330 -1.420 22.696 1.00 96.94 90 HIS A C 1
ATOM 666 O O . HIS A 1 90 ? -2.423 -0.847 22.104 1.00 96.94 90 HIS A O 1
ATOM 672 N N . ILE A 1 91 ? -3.915 -2.527 22.229 1.00 98.00 91 ILE A N 1
ATOM 673 C CA . ILE A 1 91 ? -3.492 -3.192 20.983 1.00 98.00 91 ILE A CA 1
ATOM 674 C C . ILE A 1 91 ? -3.673 -2.269 19.774 1.00 98.00 91 ILE A C 1
ATOM 676 O O . ILE A 1 91 ? -2.788 -2.155 18.933 1.00 98.00 91 ILE A O 1
ATOM 680 N N . LEU A 1 92 ? -4.799 -1.556 19.716 1.00 97.69 92 LEU A N 1
ATOM 681 C CA . LEU A 1 92 ? -5.060 -0.553 18.689 1.00 97.69 92 LEU A CA 1
ATOM 682 C C . LEU A 1 92 ? -3.984 0.544 18.665 1.00 97.69 92 LEU A C 1
ATOM 684 O O . LEU A 1 92 ? -3.577 0.964 17.586 1.00 97.69 92 LEU A O 1
ATOM 688 N N . MET A 1 93 ? -3.504 0.986 19.830 1.00 95.88 93 MET A N 1
ATOM 689 C CA . MET A 1 93 ? -2.399 1.946 19.907 1.00 95.88 93 MET A CA 1
ATOM 690 C C . MET A 1 93 ? -1.072 1.346 19.437 1.00 95.88 93 MET A C 1
ATOM 692 O O . MET A 1 93 ? -0.322 2.038 18.759 1.00 95.88 93 MET A O 1
ATOM 696 N N . GLU A 1 94 ? -0.801 0.068 19.716 1.00 95.62 94 GLU A N 1
ATOM 697 C CA . GLU A 1 94 ? 0.385 -0.618 19.182 1.00 95.62 94 GLU A CA 1
ATOM 698 C C . GLU A 1 94 ? 0.351 -0.714 17.645 1.00 95.62 94 GLU A C 1
ATOM 700 O O . GLU A 1 94 ? 1.393 -0.612 17.003 1.00 95.62 94 GLU A O 1
ATOM 705 N N . CYS A 1 95 ? -0.829 -0.823 17.015 1.00 96.19 95 CYS A N 1
ATOM 706 C CA . CYS A 1 95 ? -0.935 -0.711 15.553 1.00 96.19 95 CYS A CA 1
ATOM 707 C C . CYS A 1 95 ? -0.434 0.650 15.039 1.00 96.19 95 CYS A C 1
ATOM 709 O O . CYS A 1 95 ? 0.152 0.731 13.960 1.00 96.19 95 CYS A O 1
ATOM 711 N N . MET A 1 96 ? -0.665 1.723 15.803 1.00 95.62 96 MET A N 1
ATOM 712 C CA . MET A 1 96 ? -0.311 3.090 15.406 1.00 95.62 96 MET A CA 1
ATOM 713 C C . MET A 1 96 ? 1.190 3.382 15.517 1.00 95.62 96 MET A C 1
ATOM 715 O O . MET A 1 96 ? 1.655 4.343 14.906 1.00 95.62 96 MET A O 1
ATOM 719 N N . GLU A 1 97 ? 1.964 2.534 16.201 1.00 92.38 97 GLU A N 1
ATOM 720 C CA . GLU A 1 97 ? 3.436 2.582 16.174 1.00 92.38 97 GLU A CA 1
ATOM 721 C C . GLU A 1 97 ? 4.011 2.246 14.787 1.00 92.38 97 GLU A C 1
ATOM 723 O O . GLU A 1 97 ? 5.144 2.615 14.482 1.00 92.38 97 GLU A O 1
ATOM 728 N N . ARG A 1 98 ? 3.232 1.544 13.950 1.00 91.12 98 ARG A N 1
ATOM 729 C CA . ARG A 1 98 ? 3.551 1.163 12.562 1.00 91.12 98 ARG A CA 1
ATOM 730 C C . ARG A 1 98 ? 2.539 1.739 11.573 1.00 91.12 98 ARG A C 1
ATOM 732 O O . ARG A 1 98 ? 2.170 1.092 10.588 1.00 91.12 98 ARG A O 1
ATOM 739 N N . ARG A 1 99 ? 2.036 2.946 11.848 1.00 92.19 99 ARG A N 1
ATOM 740 C CA . ARG A 1 99 ? 0.955 3.570 11.067 1.00 92.19 99 ARG A CA 1
ATOM 741 C C . ARG A 1 99 ? 1.281 3.736 9.584 1.00 92.19 99 ARG A C 1
ATOM 743 O O . ARG A 1 99 ? 0.373 3.722 8.770 1.00 92.19 99 ARG A O 1
ATOM 750 N N . GLU A 1 100 ? 2.554 3.829 9.211 1.00 91.38 100 GLU A N 1
ATOM 751 C CA . GLU A 1 100 ? 3.022 3.862 7.821 1.00 91.38 100 GLU A CA 1
ATOM 752 C C . GLU A 1 100 ? 2.626 2.617 7.011 1.00 91.38 100 GLU A C 1
ATOM 754 O O . GLU A 1 100 ? 2.550 2.676 5.784 1.00 91.38 100 GLU A O 1
ATOM 759 N N . SER A 1 101 ? 2.339 1.505 7.695 1.00 94.25 101 SER A N 1
ATOM 760 C CA . SER A 1 101 ? 1.822 0.271 7.096 1.00 94.25 101 SER A CA 1
ATOM 761 C C . SER A 1 101 ? 0.293 0.259 6.978 1.00 94.25 101 SER A C 1
ATOM 763 O O . SER A 1 101 ? -0.256 -0.682 6.413 1.00 94.25 101 SER A O 1
ATOM 765 N N . ILE A 1 102 ? -0.408 1.272 7.496 1.00 95.88 102 ILE A N 1
ATOM 766 C CA . ILE A 1 102 ? -1.870 1.378 7.479 1.00 95.88 102 ILE A CA 1
ATOM 767 C C . ILE A 1 102 ? -2.276 2.511 6.534 1.00 95.88 102 ILE A C 1
ATOM 769 O O . ILE A 1 102 ? -1.914 3.670 6.711 1.00 95.88 102 ILE A O 1
ATOM 773 N N . THR A 1 103 ? -3.064 2.184 5.518 1.00 95.56 103 THR A N 1
ATOM 774 C CA . THR A 1 103 ? -3.631 3.149 4.572 1.00 95.56 103 THR A CA 1
ATOM 775 C C . THR A 1 103 ? -5.130 3.254 4.806 1.00 95.56 103 THR A C 1
ATOM 777 O O . THR A 1 103 ? -5.835 2.251 4.744 1.00 95.56 103 THR A O 1
ATOM 780 N N . ILE A 1 104 ? -5.628 4.462 5.071 1.00 95.38 104 ILE A N 1
ATOM 781 C CA . ILE A 1 104 ? -7.068 4.704 5.206 1.00 95.38 104 ILE A CA 1
ATOM 782 C C . ILE A 1 104 ? -7.639 5.040 3.834 1.00 95.38 104 ILE A C 1
ATOM 784 O O . ILE A 1 104 ? -7.184 5.982 3.185 1.00 95.38 104 ILE A O 1
ATOM 788 N N . PHE A 1 105 ? -8.615 4.249 3.409 1.00 95.31 105 PHE A N 1
ATOM 789 C CA . PHE A 1 105 ? -9.400 4.463 2.208 1.00 95.31 105 PHE A CA 1
ATOM 790 C C . PHE A 1 105 ? -10.787 4.955 2.613 1.00 95.31 105 PHE A C 1
ATOM 792 O O . PHE A 1 105 ? -11.548 4.209 3.224 1.00 95.31 105 PHE A O 1
ATOM 799 N N . ASP A 1 106 ? -11.095 6.205 2.284 1.00 91.69 106 ASP A N 1
ATOM 800 C CA . ASP A 1 106 ? -12.412 6.790 2.515 1.00 91.69 106 ASP A CA 1
ATOM 801 C C . ASP A 1 106 ? -13.355 6.378 1.378 1.00 91.69 106 ASP A C 1
ATOM 803 O O . ASP A 1 106 ? -13.240 6.873 0.255 1.00 91.69 106 ASP A O 1
ATOM 807 N N . ALA A 1 107 ? -14.256 5.435 1.666 1.00 78.94 107 ALA A N 1
ATOM 808 C CA . ALA A 1 107 ? -15.179 4.890 0.676 1.00 78.94 107 ALA A CA 1
ATOM 809 C C . ALA A 1 107 ? -16.291 5.875 0.272 1.00 78.94 107 ALA A C 1
ATOM 811 O O . ALA A 1 107 ? -16.939 5.663 -0.754 1.00 78.94 107 ALA A O 1
ATOM 812 N N . GLU A 1 108 ? -16.517 6.932 1.057 1.00 80.00 108 GLU A N 1
ATOM 813 C CA . GLU A 1 108 ? -17.578 7.923 0.836 1.00 80.00 108 GLU A CA 1
ATOM 814 C C . GLU A 1 108 ? -17.048 9.238 0.241 1.00 80.00 108 GLU A C 1
ATOM 816 O O . GLU A 1 108 ? -17.829 10.134 -0.081 1.00 80.00 108 GLU A O 1
ATOM 821 N N . SER A 1 109 ? -15.729 9.360 0.060 1.00 80.81 109 SER A N 1
ATOM 822 C CA . SER A 1 109 ? -15.096 10.574 -0.454 1.00 80.81 109 SER A CA 1
ATOM 823 C C . SER A 1 109 ? -15.546 10.927 -1.878 1.00 80.81 109 SER A C 1
ATOM 825 O O . SER A 1 109 ? -15.422 10.130 -2.810 1.00 80.81 109 SER A O 1
ATOM 827 N N . GLU A 1 110 ? -15.975 12.180 -2.073 1.00 67.88 110 GLU A N 1
ATOM 828 C CA . GLU A 1 110 ? -16.304 12.750 -3.390 1.00 67.88 110 GLU A CA 1
ATOM 829 C C . GLU A 1 110 ? -15.081 12.860 -4.321 1.00 67.88 110 GLU A C 1
ATOM 831 O O . GLU A 1 110 ? -15.238 12.967 -5.536 1.00 67.88 110 GLU A O 1
ATOM 836 N N . GLU A 1 111 ? -13.859 12.805 -3.776 1.00 67.12 111 GLU A N 1
ATOM 837 C CA . GLU A 1 111 ? -12.618 12.823 -4.562 1.00 67.12 111 GLU A CA 1
ATOM 838 C C . GLU A 1 111 ? -12.303 11.467 -5.222 1.00 67.12 111 GLU A C 1
ATOM 840 O O . GLU A 1 111 ? -11.323 11.390 -5.965 1.00 67.12 111 GLU A O 1
ATOM 845 N N . GLN A 1 112 ? -13.118 10.426 -4.966 1.00 59.66 112 GLN A N 1
ATOM 846 C CA . GLN A 1 112 ? -13.113 9.099 -5.606 1.00 59.66 112 GLN A CA 1
ATOM 847 C C . GLN A 1 112 ? -11.720 8.651 -6.075 1.00 59.66 112 GLN A C 1
ATOM 849 O O . GLN A 1 112 ? -11.443 8.511 -7.265 1.00 59.66 112 GLN A O 1
ATOM 854 N N . GLN A 1 113 ? -10.815 8.414 -5.118 1.00 71.12 113 GLN A N 1
ATOM 855 C CA . GLN A 1 113 ? -9.697 7.523 -5.409 1.00 71.12 113 GLN A CA 1
ATOM 856 C C . GLN A 1 113 ? -10.260 6.121 -5.606 1.00 71.12 113 GLN A C 1
ATOM 858 O O . GLN A 1 113 ? -11.076 5.656 -4.814 1.00 71.12 113 GLN A O 1
ATOM 863 N N . ASP A 1 114 ? -9.825 5.441 -6.659 1.00 86.75 114 ASP A N 1
ATOM 864 C CA . ASP A 1 114 ? -10.189 4.049 -6.855 1.00 86.75 114 ASP A CA 1
ATOM 865 C C . ASP A 1 114 ? -9.523 3.177 -5.775 1.00 86.75 114 ASP A C 1
ATOM 867 O O . ASP A 1 114 ? -8.364 3.375 -5.390 1.00 86.75 114 ASP A O 1
ATOM 871 N N . ILE A 1 115 ? -10.259 2.188 -5.267 1.00 89.69 115 ILE A N 1
ATOM 872 C CA . ILE A 1 115 ? -9.767 1.276 -4.223 1.00 89.69 115 ILE A CA 1
ATOM 873 C C . ILE A 1 115 ? -8.512 0.510 -4.665 1.00 89.69 115 ILE A C 1
ATOM 875 O O . ILE A 1 115 ? -7.641 0.212 -3.848 1.00 89.69 115 ILE A O 1
ATOM 879 N N . ASP A 1 116 ? -8.381 0.214 -5.958 1.00 91.25 116 ASP A N 1
ATOM 880 C CA . ASP A 1 116 ? -7.207 -0.457 -6.510 1.00 91.25 116 ASP A CA 1
ATOM 881 C C . ASP A 1 116 ? -5.948 0.418 -6.370 1.00 91.25 116 ASP A C 1
ATOM 883 O O . ASP A 1 116 ? -4.898 -0.077 -5.962 1.00 91.25 116 ASP A O 1
ATOM 887 N N . LEU A 1 117 ? -6.053 1.729 -6.594 1.00 90.56 117 LEU A N 1
ATOM 888 C CA . LEU A 1 117 ? -4.972 2.682 -6.380 1.00 90.56 117 LEU A CA 1
ATOM 889 C C . LEU A 1 117 ? -4.563 2.726 -4.905 1.00 90.56 117 LEU A C 1
ATOM 891 O O . LEU A 1 117 ? -3.365 2.763 -4.612 1.00 90.56 117 LEU A O 1
ATOM 895 N N . ALA A 1 118 ? -5.525 2.682 -3.979 1.00 92.19 118 ALA A N 1
ATOM 896 C CA . ALA A 1 118 ? -5.243 2.632 -2.545 1.00 92.19 118 ALA A CA 1
ATOM 897 C C . ALA A 1 118 ? -4.490 1.348 -2.161 1.00 92.19 118 ALA A C 1
ATOM 899 O O . ALA A 1 118 ? -3.469 1.416 -1.475 1.00 92.19 118 ALA A O 1
ATOM 900 N N . ILE A 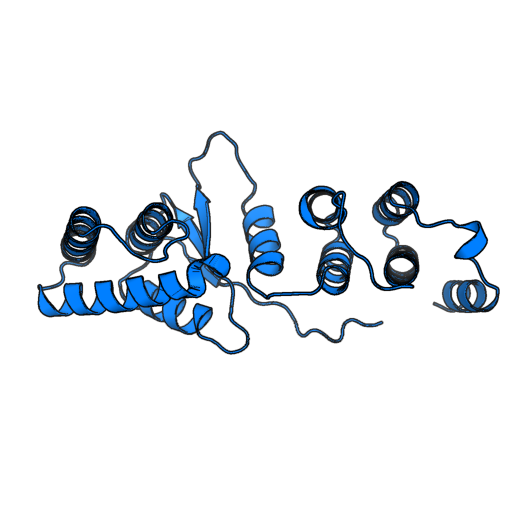1 119 ? -4.931 0.195 -2.675 1.00 94.12 119 ILE A N 1
ATOM 901 C CA . ILE A 1 119 ? -4.287 -1.111 -2.470 1.00 94.12 119 ILE A CA 1
ATOM 902 C C . ILE A 1 119 ? -2.848 -1.112 -2.993 1.00 94.12 119 ILE A C 1
ATOM 904 O O . ILE A 1 119 ? -1.917 -1.465 -2.264 1.00 94.12 119 ILE A O 1
ATOM 908 N N . LEU A 1 120 ? -2.640 -0.686 -4.237 1.00 93.38 120 LEU A N 1
ATOM 909 C CA . LEU A 1 120 ? -1.314 -0.694 -4.853 1.00 93.38 120 LEU A CA 1
ATOM 910 C C . LEU A 1 120 ? -0.381 0.338 -4.208 1.00 93.38 120 LEU A C 1
ATOM 912 O O . LEU A 1 120 ? 0.796 0.060 -3.991 1.00 93.38 120 LEU A O 1
ATOM 916 N N . THR A 1 121 ? -0.895 1.507 -3.822 1.00 90.75 121 THR A N 1
ATOM 917 C CA . THR A 1 121 ? -0.097 2.525 -3.122 1.00 90.75 121 THR A CA 1
ATOM 918 C C . THR A 1 121 ? 0.283 2.075 -1.709 1.00 90.75 121 THR A C 1
ATOM 920 O O . THR A 1 121 ? 1.401 2.351 -1.268 1.00 90.75 121 THR A O 1
ATOM 923 N N . ALA A 1 122 ? -0.600 1.358 -1.008 1.00 93.19 122 ALA A N 1
ATOM 924 C CA . ALA A 1 122 ? -0.301 0.780 0.302 1.00 93.19 122 ALA A CA 1
ATOM 925 C C . ALA A 1 122 ? 0.847 -0.233 0.216 1.00 93.19 122 ALA A C 1
ATOM 927 O O . ALA A 1 122 ? 1.753 -0.202 1.049 1.00 93.19 122 ALA A O 1
ATOM 928 N N . LEU A 1 123 ? 0.863 -1.066 -0.831 1.00 92.31 123 LEU A N 1
ATOM 929 C CA . LEU A 1 123 ? 1.968 -1.989 -1.098 1.00 92.31 123 LEU A CA 1
ATOM 930 C C . LEU A 1 123 ? 3.301 -1.261 -1.279 1.00 92.31 123 LEU A C 1
ATOM 932 O O . LEU A 1 123 ? 4.290 -1.685 -0.694 1.00 92.31 123 LEU A O 1
ATOM 936 N N . LEU A 1 124 ? 3.333 -0.157 -2.031 1.00 89.00 124 LEU A N 1
ATOM 937 C CA . LEU A 1 124 ? 4.570 0.600 -2.264 1.00 89.00 124 LEU A CA 1
ATOM 938 C C . LEU A 1 124 ? 5.082 1.314 -1.004 1.00 89.00 124 LEU A C 1
ATOM 940 O O . LEU A 1 124 ? 6.293 1.395 -0.793 1.00 89.00 124 LEU A O 1
ATOM 944 N N . LYS A 1 125 ? 4.173 1.847 -0.178 1.00 84.50 125 LYS A N 1
ATOM 945 C CA . LYS A 1 125 ? 4.520 2.637 1.016 1.00 84.50 125 LYS A CA 1
ATOM 946 C C . LYS A 1 125 ? 4.843 1.774 2.234 1.00 84.50 125 LYS A C 1
ATOM 948 O O . LYS A 1 125 ? 5.799 2.070 2.944 1.00 84.50 125 LYS A O 1
ATOM 953 N N . GLY A 1 126 ? 4.072 0.714 2.470 1.00 76.81 126 GLY A N 1
ATOM 954 C CA . GLY A 1 126 ? 4.154 -0.075 3.703 1.00 76.81 126 GLY A CA 1
ATOM 955 C C . GLY A 1 126 ? 5.272 -1.120 3.737 1.00 76.81 126 GLY A C 1
ATOM 956 O O . GLY A 1 126 ? 5.474 -1.760 4.761 1.00 76.81 126 GLY A O 1
ATOM 957 N N . THR A 1 127 ? 6.014 -1.307 2.644 1.00 74.25 127 THR A N 1
ATOM 958 C CA . THR A 1 127 ? 7.040 -2.363 2.519 1.00 74.25 127 THR A CA 1
ATOM 959 C C . THR A 1 127 ? 8.483 -1.836 2.508 1.00 74.25 127 THR A C 1
ATOM 961 O O . THR A 1 127 ? 9.417 -2.619 2.347 1.00 74.25 127 THR A O 1
ATOM 964 N N . ASN A 1 128 ? 8.695 -0.527 2.717 1.00 77.75 128 ASN A N 1
ATOM 965 C CA . ASN A 1 128 ? 10.012 0.138 2.705 1.00 77.75 128 ASN A CA 1
ATOM 966 C C . ASN A 1 128 ? 10.895 -0.258 1.497 1.00 77.75 128 ASN A C 1
ATOM 968 O O . ASN A 1 128 ? 12.104 -0.472 1.617 1.00 77.75 128 ASN A O 1
ATOM 972 N N . MET A 1 129 ? 10.260 -0.407 0.334 1.00 85.69 129 MET A N 1
ATOM 973 C CA . MET A 1 129 ? 10.905 -0.810 -0.914 1.00 85.69 129 MET A CA 1
ATOM 974 C C . MET A 1 129 ? 11.810 0.288 -1.470 1.00 85.69 129 MET A C 1
ATOM 976 O O . MET A 1 129 ? 11.553 1.481 -1.291 1.00 85.69 129 MET A O 1
ATOM 980 N N . SER A 1 130 ? 12.854 -0.107 -2.203 1.00 89.25 130 SER A N 1
ATOM 981 C CA . SER A 1 130 ? 13.645 0.868 -2.951 1.00 89.25 130 SER A CA 1
ATOM 982 C C . SER A 1 130 ? 12.848 1.410 -4.142 1.00 89.25 130 SER A C 1
ATOM 984 O O . SER A 1 130 ? 11.975 0.729 -4.673 1.00 89.25 130 SER A O 1
ATOM 986 N N . ALA A 1 131 ? 13.172 2.618 -4.612 1.00 91.12 131 ALA A N 1
ATOM 987 C CA . ALA A 1 131 ? 12.503 3.202 -5.780 1.00 91.12 131 ALA A CA 1
ATOM 988 C C . ALA A 1 131 ? 12.609 2.325 -7.043 1.00 91.12 131 ALA A C 1
ATOM 990 O O . ALA A 1 131 ? 11.697 2.327 -7.865 1.00 91.12 131 ALA A O 1
ATOM 991 N N . SER A 1 132 ? 13.693 1.551 -7.179 1.00 92.06 132 SER A N 1
ATOM 992 C CA . SER A 1 132 ? 13.838 0.549 -8.241 1.00 92.06 132 SER A CA 1
ATOM 993 C C . SER A 1 132 ? 12.806 -0.562 -8.103 1.00 92.06 132 SER A C 1
ATOM 995 O O . SER A 1 132 ? 12.048 -0.784 -9.037 1.00 92.06 132 SER A O 1
ATOM 997 N N . ASP A 1 133 ? 12.690 -1.170 -6.922 1.00 90.44 133 ASP A N 1
ATOM 998 C CA . ASP A 1 133 ? 11.723 -2.253 -6.719 1.00 90.44 133 ASP A CA 1
ATOM 999 C C . ASP A 1 133 ? 10.274 -1.751 -6.871 1.00 90.44 133 ASP A C 1
ATOM 1001 O O . ASP A 1 133 ? 9.406 -2.453 -7.388 1.00 90.44 133 ASP A O 1
ATOM 1005 N N . GLN A 1 134 ? 9.996 -0.514 -6.439 1.00 92.75 134 GLN A N 1
ATOM 1006 C CA . GLN A 1 134 ? 8.691 0.118 -6.644 1.00 92.75 134 GLN A CA 1
ATOM 1007 C C . GLN A 1 134 ? 8.374 0.290 -8.137 1.00 92.75 134 GLN A C 1
ATOM 1009 O O . GLN A 1 134 ? 7.243 0.039 -8.558 1.00 92.75 134 GLN A O 1
ATOM 1014 N N . LEU A 1 135 ? 9.358 0.705 -8.944 1.00 94.06 135 LEU A N 1
ATOM 1015 C CA . LEU A 1 135 ? 9.204 0.847 -10.392 1.00 94.06 135 LEU A CA 1
ATOM 1016 C C . LEU A 1 135 ? 8.986 -0.508 -11.073 1.00 94.06 135 LEU A C 1
ATOM 1018 O O . LEU A 1 135 ? 8.123 -0.607 -11.945 1.00 94.06 135 LEU A O 1
ATOM 1022 N N . ASP A 1 136 ? 9.698 -1.543 -10.633 1.00 92.38 136 ASP A N 1
ATOM 1023 C CA . ASP A 1 136 ? 9.546 -2.908 -11.140 1.00 92.38 136 ASP A CA 1
ATOM 1024 C C . ASP A 1 136 ? 8.132 -3.447 -10.872 1.00 92.38 136 ASP A C 1
ATOM 1026 O O . ASP A 1 136 ? 7.500 -4.016 -11.766 1.00 92.38 136 ASP A O 1
ATOM 1030 N N . LEU A 1 137 ? 7.577 -3.202 -9.677 1.00 92.62 137 LEU A N 1
ATOM 1031 C CA . LEU A 1 137 ? 6.182 -3.540 -9.378 1.00 92.62 137 LEU A CA 1
ATOM 1032 C C . LEU A 1 137 ? 5.198 -2.754 -10.247 1.00 92.62 137 LEU A C 1
ATOM 1034 O O . LEU A 1 137 ? 4.258 -3.338 -10.784 1.00 92.62 137 LEU A O 1
ATOM 1038 N N . ALA A 1 138 ? 5.408 -1.448 -10.427 1.00 94.38 138 ALA A N 1
ATOM 1039 C CA . ALA A 1 138 ? 4.530 -0.639 -11.270 1.00 94.38 138 ALA A CA 1
ATOM 1040 C C . ALA A 1 138 ? 4.547 -1.108 -12.739 1.00 94.38 138 ALA A C 1
ATOM 1042 O O . ALA A 1 138 ? 3.491 -1.145 -13.378 1.00 94.38 138 ALA A O 1
ATOM 1043 N N . LEU A 1 139 ? 5.710 -1.521 -13.255 1.00 94.88 139 LEU A N 1
ATOM 1044 C CA . LEU A 1 139 ? 5.867 -2.155 -14.570 1.00 94.88 139 LEU A CA 1
ATOM 1045 C C . LEU A 1 139 ? 5.124 -3.493 -14.652 1.00 94.88 139 LEU A C 1
ATOM 1047 O O . LEU A 1 139 ? 4.381 -3.737 -15.612 1.00 94.88 139 LEU A O 1
ATOM 1051 N N . ALA A 1 140 ? 5.276 -4.338 -13.629 1.00 92.69 140 ALA A N 1
ATOM 1052 C CA . ALA A 1 140 ? 4.601 -5.629 -13.540 1.00 92.69 140 ALA A CA 1
ATOM 1053 C C . ALA A 1 140 ? 3.073 -5.476 -13.531 1.00 92.69 140 ALA A C 1
ATOM 1055 O O . ALA A 1 140 ? 2.378 -6.149 -14.296 1.00 92.69 140 ALA A O 1
ATOM 1056 N N . TRP A 1 141 ? 2.554 -4.536 -12.739 1.00 93.19 141 TRP A N 1
ATOM 1057 C CA . TRP A 1 141 ? 1.127 -4.206 -12.665 1.00 93.19 141 TRP A CA 1
ATOM 1058 C C . TRP A 1 141 ? 0.606 -3.420 -13.869 1.00 93.19 141 TRP A C 1
ATOM 1060 O O . TRP A 1 141 ? -0.605 -3.270 -14.010 1.00 93.19 141 TRP A O 1
ATOM 1070 N N . ASN A 1 142 ? 1.493 -2.916 -14.732 1.00 94.69 142 ASN A N 1
ATOM 1071 C CA . ASN A 1 142 ? 1.159 -1.987 -15.811 1.00 94.69 142 ASN A CA 1
ATOM 1072 C C . ASN A 1 142 ? 0.441 -0.714 -15.324 1.00 94.69 142 ASN A C 1
ATOM 1074 O O . ASN A 1 142 ? -0.511 -0.240 -15.946 1.00 94.69 142 ASN A O 1
ATOM 1078 N N . ARG A 1 143 ? 0.880 -0.159 -14.191 1.00 94.94 143 ARG A N 1
ATOM 1079 C CA . ARG A 1 143 ? 0.282 1.035 -13.575 1.00 94.94 143 ARG A CA 1
ATOM 1080 C C . ARG A 1 143 ? 1.157 2.261 -13.771 1.00 94.94 143 ARG A C 1
ATOM 1082 O O . ARG A 1 143 ? 1.894 2.692 -12.884 1.00 94.94 143 ARG A O 1
ATOM 1089 N N . LEU A 1 144 ? 1.071 2.810 -14.981 1.00 94.50 144 LEU A N 1
ATOM 1090 C CA . LEU A 1 144 ? 1.810 4.002 -15.403 1.00 94.50 144 LEU A CA 1
ATOM 1091 C C . LEU A 1 144 ? 1.494 5.225 -14.533 1.00 94.50 144 LEU A C 1
ATOM 1093 O O . LEU A 1 144 ? 2.375 6.021 -14.214 1.00 94.50 144 LEU A O 1
ATOM 1097 N N . ASP A 1 145 ? 0.229 5.372 -14.157 1.00 92.75 145 ASP A N 1
ATOM 1098 C CA . ASP A 1 145 ? -0.275 6.434 -13.293 1.00 92.75 145 ASP A CA 1
ATOM 1099 C C . ASP A 1 145 ? 0.424 6.431 -11.926 1.00 92.75 145 ASP A C 1
ATOM 1101 O O . ASP A 1 145 ? 0.883 7.480 -11.467 1.00 92.75 145 ASP A O 1
ATOM 1105 N N . ILE A 1 146 ? 0.599 5.251 -11.326 1.00 93.44 146 ILE A N 1
ATOM 1106 C CA . ILE A 1 146 ? 1.329 5.075 -10.066 1.00 93.44 146 ILE A CA 1
ATOM 1107 C C . ILE A 1 146 ? 2.807 5.412 -10.253 1.00 93.44 146 ILE A C 1
ATOM 1109 O O . ILE A 1 146 ? 3.357 6.198 -9.477 1.00 93.44 146 ILE A O 1
ATOM 1113 N N . ALA A 1 147 ? 3.439 4.874 -11.301 1.00 94.62 147 ALA A N 1
ATOM 1114 C CA . ALA A 1 147 ? 4.842 5.149 -11.602 1.00 94.62 147 ALA A CA 1
ATOM 1115 C C . ALA A 1 147 ? 5.108 6.652 -11.731 1.00 94.62 147 ALA A C 1
ATOM 1117 O O . ALA A 1 147 ? 6.014 7.181 -11.090 1.00 94.62 147 ALA A O 1
ATOM 1118 N N . LYS A 1 148 ? 4.272 7.357 -12.494 1.00 93.50 148 LYS A N 1
ATOM 1119 C CA . LYS A 1 148 ? 4.405 8.796 -12.728 1.00 93.50 148 LYS A CA 1
ATOM 1120 C C . LYS A 1 148 ? 4.128 9.633 -11.478 1.00 93.50 148 LYS A C 1
AT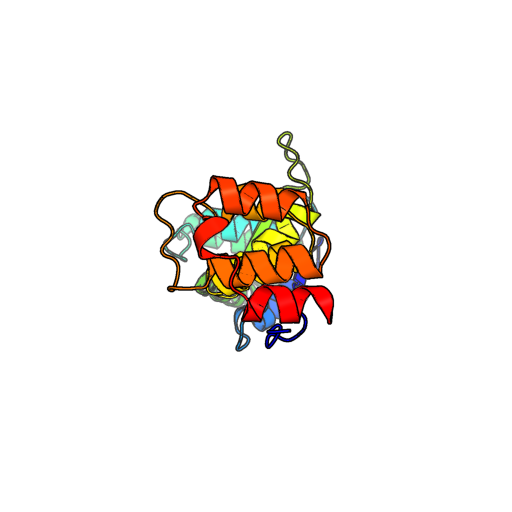OM 1122 O O . LYS A 1 148 ? 4.831 10.608 -11.235 1.00 93.50 148 LYS A O 1
ATOM 1127 N N . LYS A 1 149 ? 3.098 9.289 -10.699 1.00 90.44 149 LYS A N 1
ATOM 1128 C CA . LYS A 1 149 ? 2.652 10.104 -9.557 1.00 90.44 149 LYS A CA 1
ATOM 1129 C C . LYS A 1 149 ? 3.490 9.889 -8.298 1.00 90.44 149 LYS A C 1
ATOM 1131 O O . LYS A 1 149 ? 3.646 10.825 -7.517 1.00 90.44 149 LYS A O 1
ATOM 1136 N N . HIS A 1 150 ? 3.989 8.673 -8.082 1.00 89.44 150 HIS A N 1
ATOM 1137 C CA . HIS A 1 150 ? 4.560 8.275 -6.794 1.00 89.44 150 HIS A CA 1
ATOM 1138 C C . HIS A 1 150 ? 6.030 7.853 -6.847 1.00 89.44 150 HIS A C 1
ATOM 1140 O O . HIS A 1 150 ? 6.690 7.943 -5.817 1.00 89.44 150 HIS A O 1
ATOM 1146 N N . ILE A 1 151 ? 6.548 7.422 -8.002 1.00 92.81 151 ILE A N 1
ATOM 1147 C CA . ILE A 1 151 ? 7.884 6.806 -8.092 1.00 92.81 151 ILE A CA 1
ATOM 1148 C C . ILE A 1 151 ? 8.858 7.700 -8.871 1.00 92.81 151 ILE A C 1
ATOM 1150 O O . ILE A 1 151 ? 9.926 8.058 -8.379 1.00 92.81 151 ILE A O 1
ATOM 1154 N N . LEU A 1 152 ? 8.484 8.113 -10.082 1.00 92.62 152 LEU A N 1
ATOM 1155 C CA . LEU A 1 152 ? 9.285 8.955 -10.977 1.00 92.62 152 LEU A CA 1
ATOM 1156 C C . LEU A 1 152 ? 9.074 10.448 -10.679 1.00 92.62 152 LEU A C 1
ATOM 1158 O O . LEU A 1 152 ? 8.780 11.250 -11.560 1.00 92.62 152 LEU A O 1
ATOM 1162 N N . VAL A 1 153 ? 9.211 10.826 -9.410 1.00 90.81 153 VAL A N 1
ATOM 1163 C CA . VAL A 1 153 ? 9.033 12.209 -8.946 1.00 90.81 153 VAL A CA 1
ATOM 1164 C C . VAL A 1 153 ? 10.349 12.991 -8.960 1.00 90.81 153 VAL A C 1
ATOM 1166 O O . VAL A 1 153 ? 11.445 12.430 -8.878 1.00 90.81 153 VAL A O 1
ATOM 1169 N N . TYR A 1 154 ? 10.256 14.320 -9.051 1.00 85.94 154 TYR A N 1
ATOM 1170 C CA . TYR A 1 154 ? 11.433 15.189 -9.025 1.00 85.94 154 TYR A CA 1
ATOM 1171 C C . TYR A 1 154 ? 12.212 15.043 -7.707 1.00 85.94 154 TYR A C 1
ATOM 1173 O O . TYR A 1 154 ? 11.626 15.035 -6.627 1.00 85.94 154 TYR A O 1
ATOM 1181 N N . GLY A 1 155 ? 13.542 14.957 -7.794 1.00 84.19 155 GLY A N 1
ATOM 1182 C CA . GLY A 1 155 ? 14.423 14.772 -6.633 1.00 84.19 155 GLY A CA 1
ATOM 1183 C C . GLY A 1 155 ? 14.629 13.313 -6.205 1.00 84.19 155 GLY A C 1
ATOM 1184 O O . GLY A 1 155 ? 15.420 13.058 -5.292 1.00 84.19 155 GLY A O 1
ATOM 1185 N N . GLN A 1 156 ? 13.982 12.349 -6.872 1.00 88.12 156 GLN A N 1
ATOM 1186 C CA . GLN A 1 156 ? 14.230 10.928 -6.645 1.00 88.12 156 GLN A CA 1
ATOM 1187 C C . GLN A 1 156 ? 15.657 10.550 -7.062 1.00 88.12 156 GLN A C 1
ATOM 1189 O O . GLN A 1 156 ? 16.087 10.798 -8.190 1.00 88.12 156 GLN A O 1
ATOM 1194 N N . HIS A 1 157 ? 16.390 9.911 -6.150 1.00 87.56 157 HIS A N 1
ATOM 1195 C CA . HIS A 1 157 ? 17.736 9.421 -6.426 1.00 87.56 157 HIS A CA 1
ATOM 1196 C C . HIS A 1 157 ? 17.668 7.993 -6.964 1.00 87.56 157 HIS A C 1
ATOM 1198 O O . HIS A 1 157 ? 17.122 7.098 -6.314 1.00 87.56 157 HIS A O 1
ATOM 1204 N N . TRP A 1 158 ? 18.253 7.788 -8.141 1.00 91.75 158 TRP A N 1
ATOM 1205 C CA . TRP A 1 158 ? 18.317 6.495 -8.813 1.00 91.75 158 TRP A CA 1
ATOM 1206 C C . TRP A 1 158 ? 19.726 5.920 -8.735 1.00 91.75 158 TRP A C 1
ATOM 1208 O O . TRP A 1 158 ? 20.717 6.633 -8.909 1.00 91.75 158 TRP A O 1
ATOM 1218 N N . LYS A 1 159 ? 19.824 4.609 -8.499 1.00 91.38 159 LYS A N 1
ATOM 1219 C CA . LYS A 1 159 ? 21.094 3.898 -8.671 1.00 91.38 159 LYS A CA 1
ATOM 1220 C C . LYS A 1 159 ? 21.498 3.951 -10.146 1.00 91.38 159 LYS A C 1
ATOM 1222 O O . LYS A 1 159 ? 20.648 3.905 -11.033 1.00 91.38 159 LYS A O 1
ATOM 1227 N N . VAL A 1 160 ? 22.803 4.024 -10.406 1.00 89.31 160 VAL A N 1
ATOM 1228 C CA . VAL A 1 160 ? 23.337 4.001 -11.775 1.00 89.31 160 VAL A CA 1
ATOM 1229 C C . VAL A 1 160 ? 22.865 2.727 -12.477 1.00 89.31 160 VAL A C 1
ATOM 1231 O O . VAL A 1 160 ? 23.029 1.638 -11.932 1.00 89.31 160 VAL A O 1
ATOM 1234 N N . GLY A 1 161 ? 22.283 2.860 -13.669 1.00 90.75 161 GLY A N 1
ATOM 1235 C CA . GLY A 1 161 ? 21.771 1.727 -14.439 1.00 90.75 161 GLY A CA 1
ATOM 1236 C C . GLY A 1 161 ? 20.331 1.316 -14.113 1.00 90.75 161 GLY A C 1
ATOM 1237 O O . GLY A 1 161 ? 19.786 0.490 -14.837 1.00 90.75 161 GLY A O 1
ATOM 1238 N N . ALA A 1 162 ? 19.703 1.856 -13.059 1.00 93.25 162 ALA A N 1
ATOM 1239 C CA . ALA A 1 162 ? 18.363 1.431 -12.641 1.00 93.25 162 ALA A CA 1
ATOM 1240 C C . ALA A 1 162 ? 17.283 1.775 -13.676 1.00 93.25 162 ALA A C 1
ATOM 1242 O O . ALA A 1 162 ? 16.441 0.940 -13.990 1.00 93.25 162 ALA A O 1
ATOM 1243 N N . LEU A 1 163 ? 17.325 2.987 -14.237 1.00 95.12 163 LEU A N 1
ATOM 1244 C CA . LEU A 1 163 ? 16.367 3.401 -15.264 1.00 95.12 163 LEU A CA 1
ATOM 1245 C C . LEU A 1 163 ? 16.619 2.680 -16.591 1.00 95.12 163 LEU A C 1
ATOM 1247 O O . LEU A 1 163 ? 15.678 2.377 -17.317 1.00 95.12 163 LEU A O 1
ATOM 1251 N N . GLU A 1 164 ? 17.876 2.366 -16.907 1.00 94.88 164 GLU A N 1
ATOM 1252 C CA . GLU A 1 164 ? 18.207 1.541 -18.062 1.00 94.88 164 GLU A CA 1
ATOM 1253 C C . GLU A 1 164 ? 17.719 0.098 -17.897 1.00 94.88 164 GLU A C 1
ATOM 1255 O O . GLU A 1 164 ? 17.253 -0.489 -18.866 1.00 94.88 164 GLU A O 1
ATOM 1260 N N . GLN A 1 165 ? 17.790 -0.474 -16.695 1.00 94.31 165 GLN A N 1
ATOM 1261 C CA . GLN A 1 165 ? 17.222 -1.796 -16.434 1.00 94.31 165 GLN A CA 1
ATOM 1262 C C . GLN A 1 165 ? 15.694 -1.770 -16.578 1.00 94.31 165 GLN A C 1
ATOM 1264 O O . GLN A 1 165 ? 15.150 -2.548 -17.354 1.00 94.31 165 GLN A O 1
ATOM 1269 N N . ALA A 1 166 ? 15.023 -0.794 -15.960 1.00 95.81 166 ALA A N 1
ATOM 1270 C CA . ALA A 1 166 ? 13.579 -0.607 -16.110 1.00 95.81 166 ALA A CA 1
ATOM 1271 C C . ALA A 1 166 ? 13.152 -0.399 -17.578 1.00 95.81 166 ALA A C 1
ATOM 1273 O O . ALA A 1 166 ? 12.088 -0.857 -17.984 1.00 95.81 166 ALA A O 1
ATOM 1274 N N . MET A 1 167 ? 13.982 0.263 -18.395 1.00 97.06 167 MET A N 1
ATOM 1275 C CA . MET A 1 167 ? 13.753 0.409 -19.839 1.00 97.06 167 MET A CA 1
ATOM 1276 C C . MET A 1 167 ? 13.810 -0.935 -20.565 1.00 97.06 167 MET A C 1
ATOM 1278 O O . MET A 1 167 ? 12.959 -1.212 -21.409 1.00 97.06 167 MET A O 1
ATOM 1282 N N . LEU A 1 168 ? 14.803 -1.768 -20.248 1.00 95.56 168 LEU A N 1
ATOM 1283 C CA . LEU A 1 168 ? 14.916 -3.109 -20.813 1.00 95.56 168 LEU A CA 1
ATOM 1284 C C . LEU A 1 168 ? 13.689 -3.954 -20.451 1.00 95.56 168 LEU A C 1
ATOM 1286 O O . LEU A 1 168 ? 13.067 -4.532 -21.339 1.00 95.56 168 LEU A O 1
ATOM 1290 N N . ASP A 1 169 ? 13.298 -3.952 -19.177 1.00 94.94 169 ASP A N 1
ATOM 1291 C CA . ASP A 1 169 ? 12.127 -4.692 -18.704 1.00 94.94 169 ASP A CA 1
ATOM 1292 C C . ASP A 1 169 ? 10.833 -4.176 -19.359 1.00 94.94 169 ASP A C 1
ATOM 1294 O O . ASP A 1 169 ? 10.014 -4.971 -19.819 1.00 94.94 169 ASP A O 1
ATOM 1298 N N . ALA A 1 170 ? 10.669 -2.857 -19.511 1.00 96.88 170 ALA A N 1
ATOM 1299 C CA . ALA A 1 170 ? 9.525 -2.271 -20.210 1.00 96.88 170 ALA A CA 1
ATOM 1300 C C . ALA A 1 170 ? 9.433 -2.712 -21.681 1.00 96.88 170 ALA A C 1
ATOM 1302 O O . ALA A 1 170 ? 8.331 -2.964 -22.167 1.00 96.88 170 ALA A O 1
ATOM 1303 N N . LEU A 1 171 ? 10.566 -2.819 -22.384 1.00 95.94 171 LEU A N 1
ATOM 1304 C CA . LEU A 1 171 ? 10.614 -3.297 -23.770 1.00 95.94 171 LEU A CA 1
ATOM 1305 C C . LEU A 1 171 ? 10.257 -4.783 -23.866 1.00 95.94 171 LEU A C 1
ATOM 1307 O O . LEU A 1 171 ? 9.423 -5.152 -24.688 1.00 95.94 171 LEU A O 1
ATOM 1311 N N . VAL A 1 172 ? 10.838 -5.619 -23.001 1.00 94.50 172 VAL A N 1
ATOM 1312 C CA . VAL A 1 172 ? 10.560 -7.066 -22.953 1.00 94.50 172 VAL A CA 1
ATOM 1313 C C . VAL A 1 172 ? 9.094 -7.347 -22.607 1.00 94.50 172 VAL A C 1
ATOM 1315 O O . VAL A 1 172 ? 8.494 -8.280 -23.132 1.00 94.50 172 VAL A O 1
ATOM 1318 N N . MET A 1 173 ? 8.496 -6.533 -21.737 1.00 94.44 173 MET A N 1
ATOM 1319 C CA . MET A 1 173 ? 7.107 -6.681 -21.291 1.00 94.44 173 MET A CA 1
ATOM 1320 C C . MET A 1 173 ? 6.075 -5.972 -22.189 1.00 94.44 173 MET A C 1
ATOM 1322 O O . MET A 1 173 ? 4.904 -5.903 -21.810 1.00 94.44 173 MET A O 1
ATOM 1326 N N . ASP A 1 174 ? 6.487 -5.416 -23.333 1.00 95.38 174 ASP A N 1
ATOM 1327 C CA . ASP A 1 174 ? 5.639 -4.642 -24.257 1.00 95.38 174 ASP A CA 1
ATOM 1328 C C . ASP A 1 174 ? 4.870 -3.489 -23.570 1.00 95.38 174 ASP A C 1
ATOM 1330 O O . ASP A 1 174 ? 3.677 -3.246 -23.775 1.00 95.38 174 ASP A O 1
ATOM 1334 N N . ARG A 1 175 ? 5.552 -2.756 -22.680 1.00 96.94 175 ARG A N 1
ATOM 1335 C CA . ARG A 1 175 ? 4.997 -1.612 -21.937 1.00 96.94 175 ARG A CA 1
ATOM 1336 C C . ARG A 1 175 ? 5.360 -0.294 -22.616 1.00 96.94 175 ARG A C 1
ATOM 1338 O O . ARG A 1 175 ? 6.139 0.506 -22.098 1.00 96.94 175 ARG A O 1
ATOM 1345 N N . VAL A 1 176 ? 4.759 -0.041 -23.777 1.00 96.50 176 VAL A N 1
ATOM 1346 C CA . VAL A 1 176 ? 5.061 1.131 -24.624 1.00 96.50 176 VAL A CA 1
ATOM 1347 C C . VAL A 1 176 ? 4.942 2.466 -23.876 1.00 96.50 176 VAL A C 1
ATOM 1349 O O . VAL A 1 176 ? 5.771 3.357 -24.065 1.00 96.50 176 VAL A O 1
ATOM 1352 N N . ASP A 1 177 ? 3.945 2.632 -23.008 1.00 97.88 177 ASP A N 1
ATOM 1353 C CA . ASP A 1 177 ? 3.778 3.897 -22.285 1.00 97.88 177 ASP A CA 1
ATOM 1354 C C . ASP A 1 177 ? 4.830 4.101 -21.189 1.00 97.88 177 ASP A C 1
ATOM 1356 O O . ASP A 1 177 ? 5.254 5.233 -20.954 1.00 97.88 177 ASP A O 1
ATOM 1360 N N . PHE A 1 178 ? 5.338 3.021 -20.590 1.00 97.94 178 PHE A N 1
ATOM 1361 C CA . PHE A 1 178 ? 6.490 3.099 -19.692 1.00 97.94 178 PHE A CA 1
ATOM 1362 C C . PHE A 1 178 ? 7.771 3.453 -20.445 1.00 97.94 178 PHE A C 1
ATOM 1364 O O . PHE A 1 178 ? 8.550 4.258 -19.946 1.00 97.94 178 PHE A O 1
ATOM 1371 N N . VAL A 1 179 ? 7.972 2.931 -21.660 1.00 97.31 179 VAL A N 1
ATOM 1372 C CA . VAL A 1 179 ? 9.108 3.326 -22.512 1.00 97.31 179 VAL A CA 1
ATOM 1373 C C . VAL A 1 179 ? 9.093 4.838 -22.754 1.00 97.31 179 VAL A C 1
ATOM 1375 O O . VAL A 1 179 ? 10.105 5.506 -22.544 1.00 97.31 179 VAL A O 1
ATOM 1378 N N . LYS A 1 180 ? 7.936 5.405 -23.124 1.00 97.06 180 LYS A N 1
ATOM 1379 C CA . LYS A 1 180 ? 7.787 6.863 -23.287 1.00 97.06 180 LYS A CA 1
ATOM 1380 C C . LYS A 1 180 ? 8.099 7.602 -21.984 1.00 97.06 180 LYS A C 1
ATOM 1382 O O . LYS A 1 180 ? 8.905 8.529 -21.991 1.00 97.06 180 LYS A O 1
ATOM 1387 N N . LEU A 1 181 ? 7.519 7.154 -20.869 1.00 96.62 181 LEU A N 1
ATOM 1388 C CA . LEU A 1 181 ? 7.709 7.776 -19.560 1.00 96.62 181 LEU A CA 1
ATOM 1389 C C . LEU A 1 181 ? 9.181 7.767 -19.122 1.00 96.62 181 LEU A C 1
ATOM 1391 O O . LEU A 1 181 ? 9.682 8.770 -18.624 1.00 96.62 181 LEU A O 1
ATOM 1395 N N . LEU A 1 182 ? 9.900 6.666 -19.330 1.00 96.81 182 LEU A N 1
ATOM 1396 C CA . LEU A 1 182 ? 11.314 6.549 -18.969 1.00 96.81 182 LEU A CA 1
ATOM 1397 C C . LEU A 1 182 ? 12.208 7.453 -19.829 1.00 96.81 182 LEU A C 1
ATOM 1399 O O . LEU A 1 182 ? 13.163 8.035 -19.311 1.00 96.81 182 LEU A O 1
ATOM 1403 N N . ILE A 1 183 ? 11.885 7.629 -21.115 1.00 95.94 183 ILE A N 1
ATOM 1404 C CA . ILE A 1 183 ? 12.567 8.603 -21.984 1.00 95.94 183 ILE A CA 1
ATOM 1405 C C . ILE A 1 183 ? 12.327 10.030 -21.472 1.00 95.94 183 ILE A C 1
ATOM 1407 O O . ILE A 1 183 ? 13.280 10.801 -21.350 1.00 95.94 183 ILE A O 1
ATOM 1411 N N . GLU A 1 184 ? 11.086 10.371 -21.104 1.00 94.62 184 GLU A N 1
ATOM 1412 C CA . GLU A 1 184 ? 10.743 11.673 -20.505 1.00 94.62 184 GLU A CA 1
ATOM 1413 C C . GLU A 1 184 ? 11.515 11.942 -19.200 1.00 94.62 184 GLU A C 1
ATOM 1415 O O . GLU A 1 184 ? 11.842 13.091 -18.907 1.00 94.62 184 GLU A O 1
ATOM 1420 N N . HIS A 1 185 ? 11.854 10.890 -18.446 1.00 92.31 185 HIS A N 1
ATOM 1421 C CA . HIS A 1 185 ? 12.553 10.973 -17.157 1.00 92.31 185 HIS A CA 1
ATOM 1422 C C . HIS A 1 185 ? 14.067 10.710 -17.250 1.00 92.31 185 HIS A C 1
ATOM 1424 O O . HIS A 1 185 ? 14.726 10.503 -16.230 1.00 92.31 185 HIS A O 1
ATOM 1430 N N . GLY A 1 186 ? 14.647 10.781 -18.454 1.00 89.94 186 GLY A N 1
ATOM 1431 C CA . GLY A 1 186 ? 16.097 10.900 -18.639 1.00 89.94 186 GLY A CA 1
ATOM 1432 C C . GLY A 1 186 ? 16.811 9.680 -19.216 1.00 89.94 186 GLY A C 1
ATOM 1433 O O . GLY A 1 186 ? 18.038 9.719 -19.353 1.00 89.94 186 GLY A O 1
ATOM 1434 N N . VAL A 1 187 ? 16.098 8.619 -19.610 1.00 95.06 187 VAL A N 1
ATOM 1435 C CA . VAL A 1 187 ? 16.726 7.518 -20.356 1.00 95.06 187 VAL A CA 1
ATOM 1436 C C . VAL A 1 187 ? 17.095 7.989 -21.763 1.00 95.06 187 VAL A C 1
ATOM 1438 O O . VAL A 1 187 ? 16.243 8.295 -22.594 1.00 95.06 187 VAL A O 1
ATOM 1441 N N . ASN A 1 188 ? 18.396 8.017 -22.054 1.00 94.25 188 ASN A N 1
ATOM 1442 C CA . ASN A 1 188 ? 18.909 8.359 -23.376 1.00 94.25 188 ASN A CA 1
ATOM 1443 C C . ASN A 1 188 ? 19.069 7.098 -24.237 1.00 94.25 188 ASN A C 1
ATOM 1445 O O . ASN A 1 188 ? 19.963 6.286 -23.990 1.00 94.25 188 ASN A O 1
ATOM 1449 N N . MET A 1 189 ? 18.260 6.973 -25.293 1.00 93.88 189 MET A N 1
ATOM 1450 C CA . MET A 1 189 ? 18.260 5.791 -26.165 1.00 93.88 189 MET A CA 1
ATOM 1451 C C . MET A 1 189 ? 19.596 5.532 -26.874 1.00 93.88 189 MET A C 1
ATOM 1453 O O . MET A 1 189 ? 19.968 4.373 -27.042 1.00 93.88 189 MET A O 1
ATOM 1457 N N . HIS A 1 190 ? 20.363 6.570 -27.225 1.00 92.81 190 HIS A N 1
ATOM 1458 C CA . HIS A 1 190 ? 21.683 6.391 -27.846 1.00 92.81 190 HIS A CA 1
ATOM 1459 C C . HIS A 1 190 ? 22.696 5.754 -26.895 1.00 92.81 190 HIS A C 1
ATOM 1461 O O . HIS A 1 190 ? 23.573 5.017 -27.334 1.00 92.81 190 HIS A O 1
ATOM 1467 N N . ARG A 1 191 ? 22.586 6.038 -25.594 1.00 92.38 191 ARG A N 1
ATOM 1468 C CA . ARG A 1 191 ? 23.436 5.423 -24.568 1.00 92.38 191 ARG A CA 1
ATOM 1469 C C . ARG A 1 191 ? 22.893 4.067 -24.119 1.00 92.38 191 ARG A C 1
ATOM 1471 O O . ARG A 1 191 ? 23.668 3.187 -23.756 1.00 92.38 191 ARG A O 1
ATOM 1478 N N . PHE A 1 192 ? 21.572 3.916 -24.115 1.00 94.94 192 PHE A N 1
ATOM 1479 C CA . PHE A 1 192 ? 20.903 2.693 -23.700 1.00 94.94 192 PHE A CA 1
ATOM 1480 C C . PHE A 1 192 ? 21.152 1.537 -24.680 1.00 94.94 192 PHE A C 1
ATOM 1482 O O . PHE A 1 192 ? 21.496 0.448 -24.224 1.00 94.94 192 PHE A O 1
ATOM 1489 N N . LEU A 1 193 ? 21.022 1.764 -25.991 1.00 94.62 193 LEU A N 1
ATOM 1490 C CA . LEU A 1 193 ? 21.127 0.724 -27.021 1.00 94.62 193 LEU A CA 1
ATOM 1491 C C . LEU A 1 193 ? 22.586 0.339 -27.305 1.00 94.62 193 LEU A C 1
ATOM 1493 O O . LEU A 1 193 ? 23.250 0.912 -28.166 1.00 94.62 193 LEU A O 1
ATOM 1497 N N . THR A 1 194 ? 23.080 -0.667 -26.589 1.00 94.69 194 THR A N 1
ATOM 1498 C CA . THR A 1 194 ? 24.369 -1.317 -26.863 1.00 94.69 194 THR A CA 1
ATOM 1499 C C . THR A 1 194 ? 24.164 -2.582 -27.698 1.00 94.69 194 THR A C 1
ATOM 1501 O O . THR A 1 194 ? 23.062 -3.126 -27.735 1.00 94.69 194 THR A O 1
ATOM 1504 N N . ILE A 1 195 ? 25.226 -3.091 -28.339 1.00 94.62 195 ILE A N 1
ATOM 1505 C CA . ILE A 1 195 ? 25.167 -4.357 -29.099 1.00 94.62 195 ILE A CA 1
ATOM 1506 C C . ILE A 1 195 ? 24.646 -5.493 -28.209 1.00 94.62 195 ILE A C 1
ATOM 1508 O O . ILE A 1 195 ? 23.700 -6.167 -28.585 1.00 94.62 195 ILE A O 1
ATOM 1512 N N . SER A 1 196 ? 25.182 -5.622 -26.992 1.00 93.50 196 SER A N 1
ATOM 1513 C CA . SER A 1 196 ? 24.761 -6.652 -26.035 1.00 93.50 196 SER A CA 1
ATOM 1514 C C . SER A 1 196 ? 23.277 -6.558 -25.658 1.00 93.50 196 SER A C 1
ATOM 1516 O O . SER A 1 196 ? 22.624 -7.589 -25.551 1.00 93.50 196 SER A O 1
ATOM 1518 N N . ARG A 1 197 ? 22.720 -5.349 -25.489 1.00 93.44 197 ARG A N 1
ATOM 1519 C CA . ARG A 1 197 ? 21.284 -5.182 -25.192 1.00 93.44 197 ARG A CA 1
ATOM 1520 C C . ARG A 1 197 ? 20.398 -5.453 -26.399 1.00 93.44 197 ARG A C 1
ATOM 1522 O O . ARG A 1 197 ? 19.306 -5.978 -26.238 1.00 93.44 197 ARG A O 1
ATOM 1529 N N . LEU A 1 198 ? 20.845 -5.087 -27.600 1.00 94.56 198 LEU A N 1
ATOM 1530 C CA . LEU A 1 198 ? 20.127 -5.438 -28.825 1.00 94.56 198 LEU A CA 1
ATOM 1531 C C . LEU A 1 198 ? 20.102 -6.957 -29.005 1.00 94.56 198 LEU A C 1
ATOM 1533 O O . LEU A 1 198 ? 19.042 -7.514 -29.249 1.00 94.56 198 LEU A O 1
ATOM 1537 N N . GLU A 1 199 ? 21.235 -7.633 -28.829 1.00 93.94 199 GLU A N 1
ATOM 1538 C CA . GLU A 1 199 ? 21.292 -9.097 -28.861 1.00 93.94 199 GLU A CA 1
ATOM 1539 C C . GLU A 1 199 ? 20.342 -9.725 -27.837 1.00 93.94 199 GLU A C 1
ATOM 1541 O O . GLU A 1 199 ? 19.631 -10.662 -28.181 1.00 93.94 199 GLU A O 1
ATOM 1546 N N . GLU A 1 200 ? 20.278 -9.202 -26.611 1.00 92.06 200 GLU A N 1
ATOM 1547 C CA . GLU A 1 200 ? 19.315 -9.660 -25.602 1.00 92.06 200 GLU A CA 1
ATOM 1548 C C . GLU A 1 200 ? 17.868 -9.478 -26.084 1.00 92.06 200 GLU A C 1
ATOM 1550 O O . GLU A 1 200 ? 17.124 -10.452 -26.161 1.00 92.06 200 GLU A O 1
ATOM 1555 N N . LEU A 1 201 ? 17.493 -8.270 -26.514 1.00 93.12 201 LEU A N 1
ATOM 1556 C CA . LEU A 1 201 ? 16.135 -7.945 -26.967 1.00 93.12 201 LEU A CA 1
ATOM 1557 C C . LEU A 1 201 ? 15.666 -8.766 -28.177 1.00 93.12 201 LEU A C 1
ATOM 1559 O O . LEU A 1 201 ? 14.485 -9.071 -28.275 1.00 93.12 201 LEU A O 1
ATOM 1563 N N . TYR A 1 202 ? 16.560 -9.116 -29.105 1.00 92.88 202 TYR A N 1
ATOM 1564 C CA . TYR A 1 202 ? 16.215 -9.940 -30.273 1.00 92.88 202 TYR A CA 1
ATOM 1565 C C . TYR A 1 202 ? 16.114 -11.439 -29.955 1.00 92.88 202 TYR A C 1
ATOM 1567 O O . TYR A 1 202 ? 15.548 -12.187 -30.751 1.00 92.88 202 TYR A O 1
ATOM 1575 N N . ASN A 1 203 ? 16.689 -11.877 -28.833 1.00 89.75 203 ASN A N 1
ATOM 1576 C CA . ASN A 1 203 ? 16.692 -13.273 -28.391 1.00 89.75 203 ASN A CA 1
ATOM 1577 C C . ASN A 1 203 ? 15.730 -13.538 -27.219 1.00 89.75 203 ASN A C 1
ATOM 1579 O O . ASN A 1 203 ? 15.745 -14.642 -26.672 1.00 89.75 203 ASN A O 1
ATOM 1583 N N . THR A 1 204 ? 14.942 -12.536 -26.821 1.00 77.50 204 THR A N 1
ATOM 1584 C CA . THR A 1 204 ? 13.891 -12.658 -25.800 1.00 77.50 204 THR A CA 1
ATOM 1585 C C . THR A 1 204 ? 12.563 -13.001 -26.462 1.00 77.50 204 THR A C 1
ATOM 1587 O O . THR A 1 204 ? 11.842 -13.858 -25.905 1.00 77.50 204 THR A O 1
#

Foldseek 3Di:
DPPPDDDAAAAEAQADALVVLVVLLCQLPDVLHHAYEQEDPRYHPSPLLVLLLVQCPPVLDHDPVVLVVSLVSNCVRHVDDNVVSVVSSVSSSSSSVSSQSYFYDYPPDPVDDDVVLSRLVSRVRSRPDQLLVNLVVCLVVLPVVCCVPPRLDPPRDDDVCSLLVSLLSCLLSVSVVSVVVSVVSPDDPVVSDDPVSVVVSVVD

Organism: Dromaius novaehollandiae (NCBI:txid8790)